Protein AF-A0A7S3T3C3-F1 (afdb_monomer)

Sequence (233 aa):
AKEMRDKENAEYLVAKKDDEDAAALVAEASRVLSTFYSENNLVLAQKANKGKGKQPFVSTAGEAPPPPPTTWEAPYGGRTSESTGIVAVLTMIHEDITKDISKATDEEEAALNLYTKTTGAMKTEMGELNSQITAANQTKGEKESDVVDTKGDKRTKKGELEVIMKKLEDASTGCEFFTTNYPLRLKNRQVEIDGLEKAKAILQGAAFAKPADPNREMKPGDALLQAPQRALR

InterPro domains:
  IPR059991 Trichocyst matrix protein T1-F, coiled-coil [PF27870] (86-209)

Solvent-accessible surface area (backbone atoms only — not comparable to full-atom values): 13473 Å² total; per-residue (Å²): 107,70,69,56,51,56,48,53,50,52,54,48,57,51,52,48,49,53,45,52,53,47,30,53,50,34,50,48,52,34,46,55,52,52,49,53,34,52,77,68,59,35,78,67,62,77,62,76,72,70,67,77,63,88,68,78,89,75,80,68,94,89,67,82,78,78,79,78,80,71,96,70,89,62,80,91,65,78,62,59,88,51,47,66,57,53,41,52,50,33,51,49,51,29,54,49,42,53,48,49,49,51,51,54,49,54,52,51,52,51,50,52,51,51,49,53,53,51,53,50,53,51,52,52,50,52,53,52,52,53,50,52,52,51,52,51,50,50,54,48,52,55,52,54,47,51,53,52,51,54,52,50,51,52,52,52,53,51,52,52,49,53,53,51,51,48,54,50,56,68,44,43,62,58,51,51,50,47,68,68,43,44,64,58,51,51,48,52,49,42,28,50,49,31,50,52,52,37,53,51,39,42,78,73,71,53,59,65,58,80,67,95,52,92,83,64,78,81,49,71,70,59,48,74,57,57,35,79,80,74,78,82,125

Structure (mmCIF, N/CA/C/O backbone):
data_AF-A0A7S3T3C3-F1
#
_entry.id   AF-A0A7S3T3C3-F1
#
loop_
_atom_site.group_PDB
_atom_site.id
_atom_site.type_symbol
_atom_site.label_atom_id
_atom_site.label_alt_id
_atom_site.label_comp_id
_atom_site.label_asym_id
_atom_site.label_entity_id
_atom_site.label_seq_id
_atom_site.pdbx_PDB_ins_code
_atom_site.Cartn_x
_atom_site.Cartn_y
_atom_site.Cartn_z
_atom_site.occupancy
_atom_site.B_iso_or_equiv
_atom_site.auth_seq_id
_atom_site.auth_comp_id
_atom_site.auth_asym_id
_atom_site.auth_atom_id
_atom_site.pdbx_PDB_model_num
ATOM 1 N N . ALA A 1 1 ? 9.035 -8.721 -17.667 1.00 82.00 1 ALA A N 1
ATOM 2 C CA . ALA A 1 1 ? 9.232 -7.292 -18.002 1.00 82.00 1 ALA A CA 1
ATOM 3 C C . ALA A 1 1 ? 10.716 -6.952 -18.091 1.00 82.00 1 ALA A C 1
ATOM 5 O O . ALA A 1 1 ? 11.178 -6.744 -19.199 1.00 82.00 1 ALA A O 1
ATOM 6 N N . LYS A 1 2 ? 11.476 -6.994 -16.983 1.00 89.25 2 LYS A N 1
ATOM 7 C CA . LYS A 1 2 ? 12.932 -6.757 -17.007 1.00 89.25 2 LYS A CA 1
ATOM 8 C C . LYS A 1 2 ? 13.677 -7.662 -17.995 1.00 89.25 2 LYS A C 1
ATOM 10 O O . LYS A 1 2 ? 14.370 -7.161 -18.856 1.00 89.25 2 LYS A O 1
ATOM 15 N N . GLU A 1 3 ? 13.445 -8.969 -17.919 1.00 91.88 3 GLU A N 1
ATOM 16 C CA . GLU A 1 3 ? 14.074 -9.947 -18.819 1.00 91.88 3 GLU A CA 1
ATOM 17 C C . GLU A 1 3 ? 13.776 -9.683 -20.305 1.00 91.88 3 GLU A C 1
ATOM 19 O O . GLU A 1 3 ? 14.662 -9.808 -21.141 1.00 91.88 3 GLU A O 1
ATOM 24 N N . MET A 1 4 ? 12.552 -9.249 -20.632 1.00 90.19 4 MET A N 1
ATOM 25 C CA . MET A 1 4 ? 12.198 -8.868 -22.005 1.00 90.19 4 MET A CA 1
ATOM 26 C C . MET A 1 4 ? 12.960 -7.614 -22.438 1.00 90.19 4 MET A C 1
ATOM 28 O O . MET A 1 4 ? 13.530 -7.612 -23.519 1.00 90.19 4 MET A O 1
ATOM 32 N N . ARG A 1 5 ? 13.061 -6.594 -21.571 1.00 93.06 5 ARG A N 1
ATOM 33 C CA . ARG A 1 5 ? 13.857 -5.394 -21.862 1.00 93.06 5 ARG A CA 1
ATOM 34 C C . ARG A 1 5 ? 15.343 -5.688 -22.020 1.00 93.06 5 ARG A C 1
ATOM 36 O O . ARG A 1 5 ? 15.976 -5.127 -22.903 1.00 93.06 5 ARG A O 1
ATOM 43 N N . ASP A 1 6 ? 15.896 -6.543 -21.167 1.00 93.62 6 ASP A N 1
ATOM 44 C CA . ASP A 1 6 ? 17.307 -6.922 -21.234 1.00 93.62 6 ASP A CA 1
ATOM 45 C C . ASP A 1 6 ? 17.599 -7.645 -22.562 1.00 93.62 6 ASP A C 1
ATOM 47 O O . ASP A 1 6 ? 18.628 -7.397 -23.189 1.00 93.62 6 ASP A O 1
ATOM 51 N N . LYS A 1 7 ? 16.661 -8.482 -23.027 1.00 95.62 7 LYS A N 1
ATOM 52 C CA . LYS A 1 7 ? 16.745 -9.164 -24.321 1.00 95.62 7 LYS A CA 1
ATOM 53 C C . LYS A 1 7 ? 16.618 -8.200 -25.505 1.00 95.62 7 LYS A C 1
ATOM 55 O O . LYS A 1 7 ? 17.464 -8.234 -26.389 1.00 95.62 7 LYS A O 1
ATOM 60 N N . GLU A 1 8 ? 15.609 -7.333 -25.504 1.00 93.62 8 GLU A N 1
ATOM 61 C CA . GLU A 1 8 ? 15.400 -6.332 -26.559 1.00 93.62 8 GLU A CA 1
ATOM 62 C C . GLU A 1 8 ? 16.597 -5.375 -26.679 1.00 93.62 8 GLU A C 1
ATOM 64 O O . GLU A 1 8 ? 17.042 -5.090 -27.785 1.00 93.62 8 GLU A O 1
ATOM 69 N N . ASN A 1 9 ? 17.173 -4.932 -25.553 1.00 96.00 9 ASN A N 1
ATOM 70 C CA . ASN A 1 9 ? 18.385 -4.109 -25.557 1.00 96.00 9 ASN A CA 1
ATOM 71 C C . ASN A 1 9 ? 19.566 -4.859 -26.182 1.00 96.00 9 ASN A C 1
ATOM 73 O O . ASN A 1 9 ? 20.300 -4.313 -26.998 1.00 96.00 9 ASN A O 1
ATOM 77 N N . ALA A 1 10 ? 19.756 -6.126 -25.804 1.00 97.25 10 ALA A N 1
ATOM 78 C CA . ALA A 1 10 ? 20.831 -6.942 -26.354 1.00 97.25 10 ALA A CA 1
ATOM 79 C C . ALA A 1 10 ? 20.682 -7.131 -27.873 1.00 97.25 10 ALA A C 1
ATOM 81 O O . ALA A 1 10 ? 21.671 -7.018 -28.593 1.00 97.25 10 ALA A O 1
ATOM 82 N N . GLU A 1 11 ? 19.461 -7.371 -28.359 1.00 96.25 11 GLU A N 1
ATOM 83 C CA . GLU A 1 11 ? 19.157 -7.461 -29.792 1.00 96.25 11 GLU A CA 1
ATOM 84 C C . GLU A 1 11 ? 19.429 -6.128 -30.510 1.00 96.25 11 GLU A C 1
ATOM 86 O O . GLU A 1 11 ? 20.100 -6.121 -31.541 1.00 96.25 11 GLU A O 1
ATOM 91 N N . TYR A 1 12 ? 19.005 -4.998 -29.932 1.00 97.19 12 TYR A N 1
ATOM 92 C CA . TYR A 1 12 ? 19.284 -3.660 -30.464 1.00 97.19 12 TYR A CA 1
ATOM 93 C C . TYR A 1 12 ? 20.786 -3.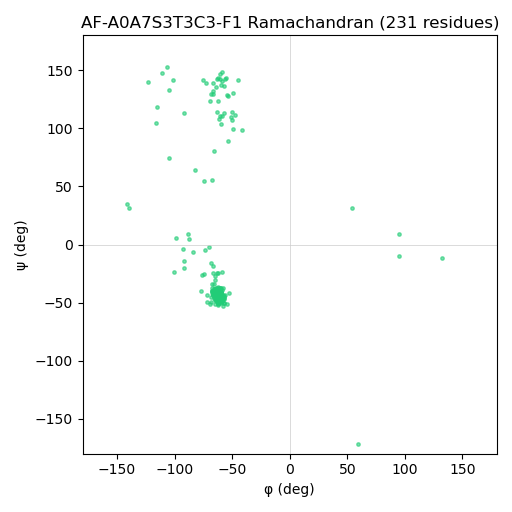358 -30.552 1.00 97.19 12 TYR A C 1
ATOM 95 O O . TYR A 1 12 ? 21.248 -2.854 -31.571 1.00 97.19 12 TYR A O 1
ATOM 103 N N . LEU A 1 13 ? 21.571 -3.686 -29.520 1.00 97.31 13 LEU A N 1
ATOM 104 C CA . LEU A 1 13 ? 23.017 -3.437 -29.511 1.00 97.31 13 LEU A CA 1
ATOM 105 C C . LEU A 1 13 ? 23.747 -4.213 -30.611 1.00 97.31 13 LEU A C 1
ATOM 107 O O . LEU A 1 13 ? 24.697 -3.694 -31.196 1.00 97.31 13 LEU A O 1
ATOM 111 N N . VAL A 1 14 ? 23.310 -5.445 -30.887 1.00 97.75 14 VAL A N 1
ATOM 112 C CA . VAL A 1 14 ? 23.851 -6.250 -31.989 1.00 97.75 14 VAL A CA 1
ATOM 113 C C . VAL A 1 14 ? 23.445 -5.648 -33.332 1.00 97.75 14 VAL A C 1
ATOM 115 O O . VAL A 1 14 ? 24.319 -5.371 -34.145 1.00 97.75 14 VAL A O 1
ATOM 118 N N . ALA A 1 15 ? 22.154 -5.367 -33.536 1.00 96.69 15 ALA A N 1
ATOM 119 C CA . ALA A 1 15 ? 21.653 -4.801 -34.790 1.00 96.69 15 ALA A CA 1
ATOM 120 C C . ALA A 1 15 ? 22.303 -3.448 -35.117 1.00 96.69 15 ALA A C 1
ATOM 122 O O . ALA A 1 15 ? 22.798 -3.245 -36.221 1.00 96.69 15 ALA A O 1
ATOM 123 N N . LYS A 1 16 ? 22.408 -2.557 -34.125 1.00 96.94 16 LYS A N 1
ATOM 124 C CA . LYS A 1 16 ? 23.084 -1.267 -34.271 1.00 96.94 16 LYS A CA 1
ATOM 125 C C . LYS A 1 16 ? 24.536 -1.430 -34.698 1.00 96.94 16 LYS A C 1
ATOM 127 O O . LYS A 1 16 ? 25.008 -0.686 -35.551 1.00 96.94 16 LYS A O 1
ATOM 132 N N . LYS A 1 17 ? 25.249 -2.386 -34.099 1.00 97.25 17 LYS A N 1
ATOM 133 C CA . LYS A 1 17 ? 26.637 -2.657 -34.463 1.00 97.25 17 LYS A CA 1
ATOM 134 C C . LYS A 1 17 ? 26.748 -3.153 -35.907 1.00 97.25 17 LYS A C 1
ATOM 136 O O . LYS A 1 17 ? 27.632 -2.694 -36.625 1.00 97.25 17 LYS A O 1
ATOM 141 N N . ASP A 1 18 ? 25.870 -4.061 -36.317 1.00 97.31 18 ASP A N 1
ATOM 142 C CA . ASP A 1 18 ? 25.851 -4.580 -37.685 1.00 97.31 18 ASP A CA 1
ATOM 143 C C . ASP A 1 18 ? 25.564 -3.456 -38.699 1.00 97.31 18 ASP A C 1
ATOM 145 O O . ASP A 1 18 ? 26.239 -3.373 -39.727 1.00 97.31 18 ASP A O 1
ATOM 149 N N . ASP A 1 19 ? 24.640 -2.544 -38.383 1.00 97.19 19 ASP A N 1
ATOM 150 C CA . ASP A 1 19 ? 24.332 -1.375 -39.213 1.00 97.19 19 ASP A CA 1
ATOM 151 C C . ASP A 1 19 ? 25.494 -0.366 -39.256 1.00 97.19 19 ASP A C 1
ATOM 153 O O . ASP A 1 19 ? 25.814 0.168 -40.319 1.00 97.19 19 ASP A O 1
ATOM 157 N N . GLU A 1 20 ? 26.175 -0.115 -38.132 1.00 97.19 20 GLU A N 1
ATOM 158 C CA . GLU A 1 20 ? 27.371 0.741 -38.079 1.00 97.19 20 GLU A CA 1
ATOM 159 C C . GLU A 1 20 ?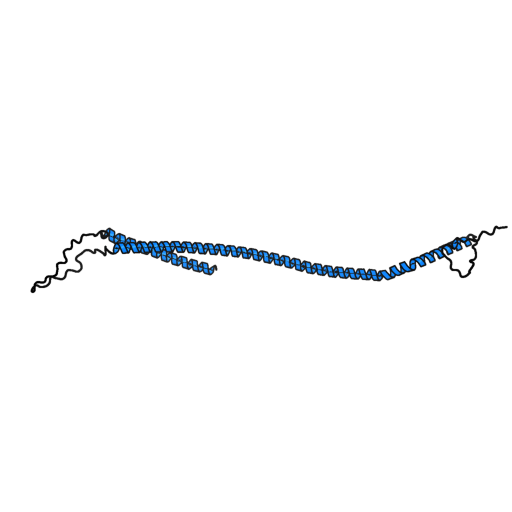 28.514 0.165 -38.933 1.00 97.19 20 GLU A C 1
ATOM 161 O O . GLU A 1 20 ? 29.142 0.890 -39.715 1.00 97.19 20 GLU A O 1
ATOM 166 N N . ASP A 1 21 ? 28.756 -1.145 -38.830 1.00 97.56 21 ASP A N 1
ATOM 167 C CA . ASP A 1 21 ? 29.761 -1.852 -39.624 1.00 97.56 21 ASP A CA 1
ATOM 168 C C . ASP A 1 21 ? 29.373 -1.849 -41.124 1.00 97.56 21 ASP A C 1
ATOM 170 O O . ASP A 1 21 ? 30.229 -1.638 -41.993 1.00 97.56 21 ASP A O 1
ATOM 174 N N . ALA A 1 22 ? 28.082 -2.000 -41.452 1.00 96.94 22 ALA A N 1
ATOM 175 C CA . ALA A 1 22 ? 27.566 -1.910 -42.819 1.00 96.94 22 ALA A CA 1
ATOM 176 C C . ALA A 1 22 ? 27.700 -0.494 -43.406 1.00 96.94 22 ALA A C 1
ATOM 178 O O . ALA A 1 22 ? 28.158 -0.343 -44.542 1.00 96.94 22 ALA A O 1
ATOM 179 N N . ALA A 1 23 ? 27.368 0.548 -42.638 1.00 96.94 23 ALA A N 1
ATOM 180 C CA . ALA A 1 23 ? 27.559 1.937 -43.044 1.00 96.94 23 ALA A CA 1
ATOM 181 C C . ALA A 1 23 ? 29.039 2.214 -43.345 1.00 96.94 23 ALA A C 1
ATOM 183 O O . ALA A 1 23 ? 29.372 2.715 -44.422 1.00 96.94 23 ALA A O 1
ATOM 184 N N . ALA A 1 24 ? 29.947 1.809 -42.451 1.00 96.25 24 ALA A N 1
ATOM 185 C CA . ALA A 1 24 ? 31.384 1.971 -42.659 1.00 96.25 24 ALA A CA 1
ATOM 186 C C . ALA A 1 24 ? 31.868 1.267 -43.940 1.00 96.25 24 ALA A C 1
ATOM 188 O O . ALA A 1 24 ? 32.624 1.850 -44.723 1.00 96.25 24 ALA A O 1
ATOM 189 N N . LEU A 1 25 ? 31.395 0.043 -44.197 1.00 96.75 25 LEU A N 1
ATOM 190 C CA . LEU A 1 25 ? 31.742 -0.716 -45.398 1.00 96.75 25 LEU A CA 1
ATOM 191 C C . LEU A 1 25 ? 31.239 -0.043 -46.685 1.00 96.75 25 LEU A C 1
ATOM 193 O O . LEU A 1 25 ? 31.983 0.049 -47.664 1.00 96.75 25 LEU A O 1
ATOM 197 N N . VAL A 1 26 ? 29.993 0.436 -46.701 1.00 95.19 26 VAL A N 1
ATOM 198 C CA . VAL A 1 26 ? 29.400 1.104 -47.871 1.00 95.19 26 VAL A CA 1
ATOM 199 C C . VAL A 1 26 ? 30.082 2.448 -48.140 1.00 95.19 26 VAL A C 1
ATOM 201 O O . VAL A 1 26 ? 30.374 2.768 -49.297 1.00 95.19 26 VAL A O 1
ATOM 204 N N . ALA A 1 27 ? 30.404 3.207 -47.088 1.00 94.62 27 ALA A N 1
ATOM 205 C CA . ALA A 1 27 ? 31.170 4.446 -47.196 1.00 94.62 27 ALA A CA 1
ATOM 206 C C . ALA A 1 27 ? 32.561 4.192 -47.792 1.00 94.62 27 ALA A C 1
ATOM 208 O O . ALA A 1 27 ? 32.986 4.894 -48.714 1.00 94.62 27 ALA A O 1
ATOM 209 N N . GLU A 1 28 ? 33.248 3.151 -47.320 1.00 94.88 28 GLU A N 1
ATOM 210 C CA . GLU A 1 28 ? 34.555 2.758 -47.836 1.00 94.88 28 GLU A CA 1
ATOM 211 C C . GLU A 1 28 ? 34.480 2.314 -49.301 1.00 94.88 28 GLU A C 1
ATOM 213 O O . GLU A 1 28 ? 35.281 2.761 -50.121 1.00 94.88 28 GLU A O 1
ATOM 218 N N . ALA A 1 29 ? 33.484 1.505 -49.672 1.00 93.12 29 ALA A N 1
ATOM 219 C CA . ALA A 1 29 ? 33.275 1.084 -51.055 1.00 93.12 29 ALA A CA 1
ATOM 220 C C . ALA A 1 29 ? 33.018 2.282 -51.987 1.00 93.12 29 ALA A C 1
ATOM 222 O O . ALA A 1 29 ? 33.617 2.376 -53.063 1.00 93.12 29 ALA A O 1
ATOM 223 N N . SER A 1 30 ? 32.173 3.227 -51.557 1.00 91.06 30 SER A N 1
ATOM 224 C CA . SER A 1 30 ? 31.905 4.472 -52.287 1.00 91.06 30 SER A CA 1
ATOM 225 C C . SER A 1 30 ? 33.180 5.306 -52.462 1.00 91.06 30 SER A C 1
ATOM 227 O O . SER A 1 30 ? 33.462 5.798 -53.561 1.00 91.06 30 SER A O 1
ATOM 229 N N . ARG A 1 31 ? 34.010 5.395 -51.414 1.00 90.81 31 ARG A N 1
ATOM 230 C CA . ARG A 1 31 ? 35.300 6.093 -51.436 1.00 90.81 31 ARG A CA 1
ATOM 231 C C . ARG A 1 31 ? 36.293 5.432 -52.386 1.00 90.81 31 ARG A C 1
ATOM 233 O O . ARG A 1 31 ? 36.823 6.119 -53.251 1.00 90.81 31 ARG A O 1
ATOM 240 N N . VAL A 1 32 ? 36.509 4.120 -52.282 1.00 92.50 32 VAL A N 1
ATOM 241 C CA . VAL A 1 32 ? 37.429 3.365 -53.152 1.00 92.50 32 VAL A CA 1
ATOM 242 C C . VAL A 1 32 ? 37.037 3.518 -54.620 1.00 92.50 32 VAL A C 1
ATOM 244 O O . VAL A 1 32 ? 37.899 3.787 -55.457 1.00 92.50 32 VAL A O 1
ATOM 247 N N . LEU A 1 33 ? 35.743 3.410 -54.943 1.00 87.81 33 LEU A N 1
ATOM 248 C CA . LEU A 1 33 ? 35.253 3.620 -56.307 1.00 87.81 33 LEU A CA 1
ATOM 249 C C . LEU A 1 33 ? 35.478 5.065 -56.766 1.00 87.81 33 LEU A C 1
ATOM 251 O O . LEU A 1 33 ? 36.016 5.287 -57.851 1.00 87.81 33 LEU A O 1
ATOM 255 N N . SER A 1 34 ? 35.130 6.050 -55.941 1.00 87.06 34 SER A N 1
ATOM 256 C CA . SER A 1 34 ? 35.318 7.468 -56.269 1.00 87.06 34 SER A CA 1
ATOM 257 C C . SER A 1 34 ? 36.793 7.821 -56.498 1.00 87.06 34 SER A C 1
ATOM 259 O O . SER A 1 34 ? 37.129 8.468 -57.494 1.00 87.06 34 SER A O 1
ATOM 261 N N . THR A 1 35 ? 37.688 7.347 -55.629 1.00 87.88 35 THR A N 1
ATOM 262 C CA . THR A 1 35 ? 39.144 7.491 -55.758 1.00 87.88 35 THR A CA 1
ATOM 263 C C . THR A 1 35 ? 39.653 6.813 -57.028 1.00 87.88 35 THR A C 1
ATOM 265 O O . THR A 1 35 ? 40.338 7.450 -57.821 1.00 87.88 35 THR A O 1
ATOM 268 N N . PHE A 1 36 ? 39.250 5.567 -57.299 1.00 87.25 36 PHE A N 1
ATOM 269 C CA . PHE A 1 36 ? 39.673 4.846 -58.500 1.00 87.25 36 PHE A CA 1
ATOM 270 C C . PHE A 1 36 ? 39.324 5.608 -59.783 1.00 87.25 36 PHE A C 1
ATOM 272 O O . PHE A 1 36 ? 40.186 5.808 -60.640 1.00 87.25 36 PHE A O 1
ATOM 279 N N . TYR A 1 37 ? 38.075 6.059 -59.928 1.00 84.62 37 TYR A N 1
ATOM 280 C CA . TYR A 1 37 ? 37.669 6.768 -61.140 1.00 84.62 37 TYR A CA 1
ATOM 281 C C . TYR A 1 37 ? 38.358 8.138 -61.254 1.00 84.62 37 TYR A C 1
ATOM 283 O O . TYR A 1 37 ? 38.722 8.533 -62.367 1.00 84.62 37 TYR A O 1
ATOM 291 N N . SER A 1 38 ? 38.553 8.861 -60.144 1.00 83.94 38 SER A N 1
ATOM 292 C CA . SER A 1 38 ? 39.174 10.198 -60.143 1.00 83.94 38 SER A CA 1
ATOM 293 C C . SER A 1 38 ? 40.678 10.158 -60.414 1.00 83.94 38 SER A C 1
ATOM 295 O O . SER A 1 38 ? 41.139 10.841 -61.327 1.00 83.94 38 SER A O 1
ATOM 297 N N . GLU A 1 39 ? 41.432 9.312 -59.711 1.00 84.25 39 GLU A N 1
ATOM 298 C CA . GLU A 1 39 ? 42.888 9.183 -59.872 1.00 84.25 39 GLU A CA 1
ATOM 299 C C . GLU A 1 39 ? 43.284 8.653 -61.257 1.00 84.25 39 GLU A C 1
ATOM 301 O O . GLU A 1 39 ? 44.318 9.036 -61.803 1.00 84.25 39 GLU A O 1
ATOM 306 N N . ASN A 1 40 ? 42.433 7.828 -61.878 1.00 81.44 40 ASN A N 1
ATOM 307 C CA . ASN A 1 40 ? 42.663 7.305 -63.227 1.00 81.44 40 ASN A CA 1
ATOM 308 C C . ASN A 1 40 ? 42.120 8.220 -64.348 1.00 81.44 40 ASN A C 1
ATOM 310 O O . ASN A 1 40 ? 42.119 7.823 -65.513 1.00 81.44 40 ASN A O 1
ATOM 314 N N . ASN A 1 41 ? 41.666 9.446 -64.038 1.00 74.00 41 ASN A N 1
ATOM 315 C CA . ASN A 1 41 ? 41.065 10.391 -64.997 1.00 74.00 41 ASN A CA 1
ATOM 316 C C . ASN A 1 41 ? 39.876 9.806 -65.794 1.00 74.00 41 ASN A C 1
ATOM 318 O O . ASN A 1 41 ? 39.630 10.172 -66.947 1.00 74.00 41 ASN A O 1
ATOM 322 N N . LEU A 1 42 ? 39.118 8.896 -65.180 1.00 74.00 42 LEU A N 1
ATOM 323 C CA . LEU A 1 42 ? 37.979 8.212 -65.797 1.00 74.00 42 LEU A CA 1
ATOM 324 C C . LEU A 1 42 ? 36.645 8.940 -65.543 1.00 74.00 42 LEU A C 1
ATOM 326 O O . LEU A 1 42 ? 35.674 8.685 -66.251 1.00 74.00 42 LEU A O 1
ATOM 330 N N . VAL A 1 43 ? 36.602 9.888 -64.591 1.00 65.00 43 VAL A N 1
ATOM 331 C CA . VAL A 1 43 ? 35.399 10.676 -64.216 1.00 65.00 43 VAL A CA 1
ATOM 332 C C . VAL A 1 43 ? 34.924 11.617 -65.334 1.00 65.00 43 VAL A C 1
ATOM 334 O O . VAL A 1 43 ? 33.771 12.033 -65.343 1.00 65.00 43 VAL A O 1
ATOM 337 N N . LEU A 1 44 ? 35.775 11.930 -66.315 1.00 52.16 44 LEU A N 1
ATOM 338 C CA . LEU A 1 44 ? 35.446 12.848 -67.412 1.00 52.16 44 LEU A CA 1
ATOM 339 C C . LEU A 1 44 ? 36.018 12.410 -68.764 1.00 52.16 44 LEU A C 1
ATOM 341 O O . LEU A 1 44 ? 36.328 13.232 -69.626 1.00 52.16 44 LEU A O 1
ATOM 345 N N . ALA A 1 45 ? 36.087 11.104 -69.015 1.00 51.94 45 ALA A N 1
ATOM 346 C CA . ALA A 1 45 ? 36.338 10.610 -70.362 1.00 51.94 45 ALA A CA 1
ATOM 347 C C . ALA A 1 45 ? 35.085 10.747 -71.257 1.00 51.94 45 ALA A C 1
ATOM 349 O O . ALA A 1 45 ? 34.718 9.816 -71.967 1.00 51.94 45 ALA A O 1
ATOM 350 N N . GLN A 1 46 ? 34.524 11.959 -71.370 1.00 46.09 46 GLN A N 1
ATOM 351 C CA . GLN A 1 46 ? 34.099 12.464 -72.677 1.00 46.09 46 GLN A CA 1
ATOM 352 C C . GLN A 1 46 ? 35.360 12.713 -73.523 1.00 46.09 46 GLN A C 1
ATOM 354 O O . GLN A 1 46 ? 35.581 13.788 -74.078 1.00 46.09 46 GLN A O 1
ATOM 359 N N . LYS A 1 47 ? 36.204 11.685 -73.698 1.00 44.22 47 LYS A N 1
ATOM 360 C CA . LYS A 1 47 ? 36.883 11.584 -74.976 1.00 44.22 47 LYS A CA 1
ATOM 361 C C . LYS A 1 47 ? 35.728 11.425 -75.935 1.00 44.22 47 LYS A C 1
ATOM 363 O O . LYS A 1 47 ? 35.062 10.393 -75.934 1.00 44.22 47 LYS A O 1
ATOM 368 N N . ALA A 1 48 ? 35.469 12.484 -76.697 1.00 38.72 48 ALA A N 1
ATOM 369 C CA . ALA A 1 48 ? 34.865 12.354 -77.995 1.00 38.72 48 ALA A CA 1
ATOM 370 C C . ALA A 1 48 ? 35.557 11.154 -78.633 1.00 38.72 48 ALA A C 1
ATOM 372 O O . ALA A 1 48 ? 36.678 11.248 -79.139 1.00 38.72 48 ALA A O 1
ATOM 373 N N . ASN A 1 49 ? 34.897 10.004 -78.566 1.00 41.47 49 ASN A N 1
ATOM 374 C CA . ASN A 1 49 ? 35.107 8.954 -79.515 1.00 41.47 49 ASN A CA 1
ATOM 375 C C . ASN A 1 49 ? 34.578 9.612 -80.789 1.00 41.47 49 ASN A C 1
ATOM 377 O O . ASN A 1 49 ? 33.413 9.465 -81.150 1.00 41.47 49 ASN A O 1
ATOM 381 N N . LYS A 1 50 ? 35.412 10.466 -81.412 1.00 36.28 50 LYS A N 1
ATOM 382 C CA . LYS A 1 50 ? 35.360 10.708 -82.843 1.00 36.28 50 LYS A CA 1
ATOM 383 C C . LYS A 1 50 ? 35.343 9.297 -83.364 1.00 36.28 50 LYS A C 1
ATOM 385 O O . LYS A 1 50 ? 36.371 8.624 -83.299 1.00 36.28 50 LYS A O 1
ATOM 390 N N . GLY A 1 51 ? 34.148 8.829 -83.710 1.00 36.91 51 GLY A N 1
ATOM 391 C CA . GLY A 1 51 ? 33.965 7.508 -84.246 1.00 36.91 51 GLY A CA 1
ATOM 392 C C . GLY A 1 51 ? 34.978 7.391 -85.364 1.00 36.91 51 GLY A C 1
ATOM 393 O O . GLY A 1 51 ? 34.827 8.017 -86.411 1.00 36.91 51 GLY A O 1
ATOM 394 N N . LYS A 1 52 ? 36.040 6.614 -85.137 1.00 35.59 52 LYS A N 1
ATOM 395 C CA . LYS A 1 52 ? 36.614 5.876 -86.243 1.00 35.59 52 LYS A CA 1
ATOM 396 C C . LYS A 1 52 ? 35.445 5.022 -86.680 1.00 35.59 52 LYS A C 1
ATOM 398 O O . LYS A 1 52 ? 34.981 4.182 -85.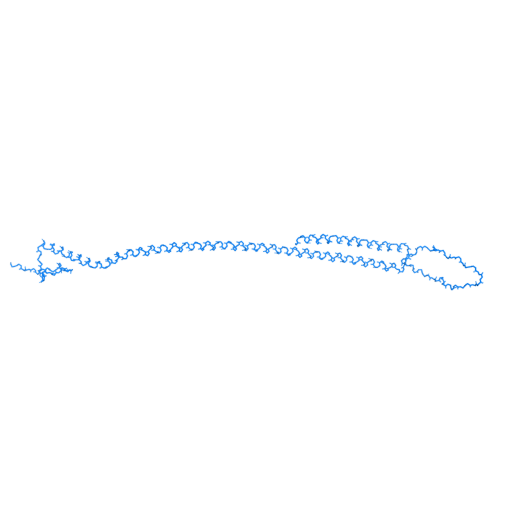910 1.00 35.59 52 LYS A O 1
ATOM 403 N N . GLY A 1 53 ? 34.845 5.448 -87.790 1.00 36.44 53 GLY A N 1
ATOM 404 C CA . GLY A 1 53 ? 33.557 4.966 -88.237 1.00 36.44 53 GLY A CA 1
ATOM 405 C C . GLY A 1 53 ? 33.502 3.455 -88.114 1.00 36.44 53 GLY A C 1
ATOM 406 O O . GLY A 1 53 ? 34.481 2.766 -88.406 1.00 36.44 53 GLY A O 1
ATOM 407 N N . LYS A 1 54 ? 32.341 2.948 -87.703 1.00 42.84 54 LYS A N 1
ATOM 408 C CA . LYS A 1 54 ? 31.896 1.636 -88.161 1.00 42.84 54 LYS A CA 1
ATOM 409 C C . LYS A 1 54 ? 31.950 1.695 -89.688 1.00 42.84 54 LYS A C 1
ATOM 411 O O . LYS A 1 54 ? 31.013 2.164 -90.322 1.00 42.84 54 LYS A O 1
ATOM 416 N N . GLN A 1 55 ? 33.100 1.352 -90.258 1.00 41.09 55 GLN A N 1
ATOM 417 C CA . GLN A 1 55 ? 33.225 1.100 -91.680 1.00 41.09 55 GLN A CA 1
ATOM 418 C C . GLN A 1 55 ? 32.307 -0.095 -91.940 1.00 41.09 55 GLN A C 1
ATOM 420 O O . GLN A 1 55 ? 32.447 -1.111 -91.248 1.00 41.09 55 GLN A O 1
ATOM 425 N N . PRO A 1 56 ? 31.327 0.011 -92.850 1.00 42.69 56 PRO A N 1
ATOM 426 C CA . PRO A 1 56 ? 30.612 -1.162 -93.315 1.00 42.69 56 PRO A CA 1
ATOM 427 C C . PRO A 1 56 ? 31.649 -2.161 -93.824 1.00 42.69 56 PRO A C 1
ATOM 429 O O . PRO A 1 56 ? 32.532 -1.802 -94.600 1.00 42.69 56 PRO A O 1
ATOM 432 N N . PHE A 1 57 ? 31.572 -3.398 -93.345 1.00 49.34 57 PHE A N 1
ATOM 433 C CA . PHE A 1 57 ? 32.370 -4.495 -93.869 1.00 49.34 57 PHE A CA 1
ATOM 434 C C . PHE A 1 57 ? 32.051 -4.647 -95.362 1.00 49.34 57 PHE A C 1
ATOM 436 O O . PHE A 1 57 ? 30.939 -5.030 -95.722 1.00 49.34 57 PHE A O 1
ATOM 443 N N . VAL A 1 58 ? 33.009 -4.313 -96.227 1.00 50.09 58 VAL A N 1
ATOM 444 C CA . VAL A 1 58 ? 32.960 -4.644 -97.652 1.00 50.09 58 VAL A CA 1
ATOM 445 C C . VAL A 1 58 ? 34.123 -5.588 -97.914 1.00 50.09 58 VAL A C 1
ATOM 447 O O . VAL A 1 58 ? 35.273 -5.163 -97.934 1.00 50.09 58 VAL A O 1
ATOM 450 N N . SER A 1 59 ? 33.838 -6.879 -98.070 1.00 48.94 59 SER A N 1
ATOM 451 C CA . SER A 1 59 ? 34.816 -7.841 -98.578 1.00 48.94 59 SER A CA 1
ATOM 452 C C . SER A 1 59 ? 34.676 -7.942 -100.094 1.00 48.94 59 SER A C 1
ATOM 454 O O . SER A 1 59 ? 33.661 -8.432 -100.595 1.00 48.94 59 SER A O 1
ATOM 456 N N . THR A 1 60 ? 35.690 -7.499 -100.830 1.00 53.28 60 THR A N 1
ATOM 457 C CA . THR A 1 60 ? 35.904 -7.879 -102.230 1.00 53.28 60 THR A CA 1
ATOM 458 C C . THR A 1 60 ? 36.241 -9.369 -102.291 1.00 53.28 60 THR A C 1
ATOM 460 O O . THR A 1 60 ? 37.083 -9.859 -101.540 1.00 53.28 60 THR A O 1
ATOM 463 N N . ALA A 1 61 ? 35.548 -10.121 -103.150 1.00 47.66 61 ALA A N 1
ATOM 464 C CA . ALA A 1 61 ? 35.740 -11.564 -103.270 1.00 47.66 61 ALA A CA 1
ATOM 465 C C . ALA A 1 61 ? 37.171 -11.883 -103.746 1.00 47.66 61 ALA A C 1
ATOM 467 O O . ALA A 1 61 ? 37.527 -11.551 -104.874 1.00 47.66 61 ALA A O 1
ATOM 468 N N . GLY A 1 62 ? 37.974 -12.525 -102.888 1.00 57.81 62 GLY A N 1
ATOM 469 C CA . GLY A 1 62 ? 39.311 -13.029 -103.229 1.00 57.81 62 GLY A CA 1
ATOM 470 C C . GLY A 1 62 ? 40.441 -12.688 -102.250 1.00 57.81 62 GLY A C 1
ATOM 471 O O . GLY A 1 62 ? 41.502 -13.295 -102.355 1.00 57.81 62 GLY A O 1
ATOM 472 N N . GLU A 1 63 ? 40.242 -11.786 -101.284 1.00 56.16 63 GLU A N 1
ATOM 473 C CA . GLU A 1 63 ? 41.262 -11.461 -100.270 1.00 56.16 63 GLU A CA 1
ATOM 474 C C . GLU A 1 63 ? 40.991 -12.139 -98.921 1.00 56.16 63 GLU A C 1
ATOM 476 O O . GLU A 1 63 ? 39.847 -12.269 -98.480 1.00 56.16 63 GLU A O 1
ATOM 481 N N . ALA A 1 64 ? 42.066 -12.584 -98.260 1.00 53.94 64 ALA A N 1
ATOM 482 C CA . ALA A 1 64 ? 41.998 -13.159 -96.922 1.00 53.94 64 ALA A CA 1
ATOM 483 C C . ALA A 1 64 ? 41.513 -12.098 -95.909 1.00 53.94 64 ALA A C 1
ATOM 485 O O . ALA A 1 64 ? 41.995 -10.963 -95.949 1.00 53.94 64 ALA A O 1
ATOM 486 N N . PRO A 1 65 ? 40.580 -12.437 -94.998 1.00 56.00 65 PRO A 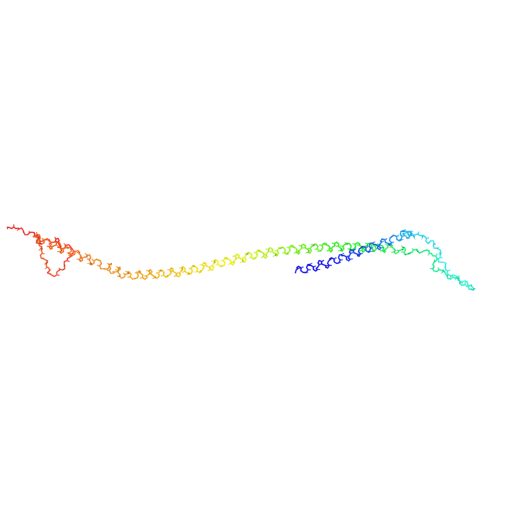N 1
ATOM 487 C CA . PRO A 1 65 ? 40.064 -11.488 -94.018 1.00 56.00 65 PRO A CA 1
ATOM 488 C C . PRO A 1 65 ? 41.195 -10.958 -93.117 1.00 56.00 65 PRO A C 1
ATOM 490 O O . PRO A 1 65 ? 42.100 -11.723 -92.768 1.00 56.00 65 PRO A O 1
ATOM 493 N N . PRO A 1 66 ? 41.166 -9.665 -92.732 1.00 63.66 66 PRO A N 1
ATOM 494 C CA . PRO A 1 66 ? 42.192 -9.083 -91.875 1.00 63.66 66 PRO A CA 1
ATOM 495 C C . PRO A 1 66 ? 42.267 -9.828 -90.531 1.00 63.66 66 PRO A C 1
ATOM 497 O O . PRO A 1 66 ? 41.243 -10.335 -90.059 1.00 63.66 66 PRO A O 1
ATOM 500 N N . PRO A 1 67 ? 43.463 -9.910 -89.912 1.00 64.88 67 PRO A N 1
ATOM 501 C CA . PRO A 1 67 ? 43.641 -10.610 -88.647 1.00 64.88 67 PRO A CA 1
ATOM 502 C C . PRO A 1 67 ? 42.680 -10.054 -87.584 1.00 64.88 67 PRO A C 1
ATOM 504 O O . PRO A 1 67 ? 42.408 -8.848 -87.579 1.00 64.88 67 PRO A O 1
ATOM 507 N N . PRO A 1 68 ? 42.145 -10.917 -86.699 1.00 54.47 68 PRO A N 1
ATOM 508 C CA . PRO A 1 68 ? 41.206 -10.490 -85.673 1.00 54.47 68 PRO A CA 1
ATOM 509 C C . PRO A 1 68 ? 41.845 -9.392 -84.808 1.00 54.47 68 PRO A C 1
ATOM 511 O O . PRO A 1 68 ? 43.020 -9.515 -84.450 1.00 54.47 68 PRO A O 1
ATOM 514 N N . PRO A 1 69 ? 41.101 -8.321 -84.476 1.00 56.47 69 PRO A N 1
ATOM 515 C CA . PRO A 1 69 ? 41.617 -7.257 -83.621 1.00 56.47 69 PRO A CA 1
ATOM 516 C C . PRO A 1 69 ? 42.033 -7.844 -82.270 1.00 56.47 69 PRO A C 1
ATOM 518 O O . PRO A 1 69 ? 41.361 -8.740 -81.746 1.00 56.47 69 PRO A O 1
ATOM 521 N N . THR A 1 70 ? 43.144 -7.373 -81.703 1.00 59.72 70 THR A N 1
ATOM 522 C CA . THR A 1 70 ? 43.634 -7.946 -80.448 1.00 59.72 70 THR A CA 1
ATOM 523 C C . THR A 1 70 ? 42.736 -7.505 -79.286 1.00 59.72 70 THR A C 1
ATOM 525 O O . THR A 1 70 ? 42.248 -6.377 -79.227 1.00 59.72 70 THR A O 1
ATOM 528 N N . THR A 1 71 ? 42.442 -8.417 -78.358 1.00 57.78 71 THR A N 1
ATOM 529 C CA . THR A 1 71 ? 41.411 -8.237 -77.316 1.00 57.78 71 THR A CA 1
ATOM 530 C C . THR A 1 71 ? 41.750 -7.201 -76.232 1.00 57.78 71 THR A C 1
ATOM 532 O O . THR A 1 71 ? 40.915 -6.956 -75.367 1.00 57.78 71 THR A O 1
ATOM 535 N N . TRP A 1 72 ? 42.936 -6.578 -76.259 1.00 61.12 72 TRP A N 1
ATOM 536 C CA . TRP A 1 72 ? 43.460 -5.751 -75.157 1.00 61.12 72 TRP A CA 1
ATOM 537 C C . TRP A 1 72 ? 44.187 -4.462 -75.606 1.00 61.12 72 TRP A C 1
ATOM 539 O O . TRP A 1 72 ? 45.104 -4.004 -74.935 1.00 61.12 72 TRP A O 1
ATOM 549 N N . GLU A 1 73 ? 43.798 -3.846 -76.728 1.00 57.03 73 GLU A N 1
ATOM 550 C CA . GLU A 1 73 ? 44.524 -2.690 -77.315 1.00 57.03 73 GLU A CA 1
ATOM 551 C C . GLU A 1 73 ? 44.376 -1.350 -76.573 1.00 57.03 73 GLU A C 1
ATOM 553 O O . GLU A 1 73 ? 45.017 -0.368 -76.948 1.00 57.03 73 GLU A O 1
ATOM 558 N N . ALA A 1 74 ? 43.555 -1.273 -75.523 1.00 62.59 74 ALA A N 1
ATOM 559 C CA . ALA A 1 74 ? 43.335 -0.042 -74.768 1.00 62.59 74 ALA A CA 1
ATOM 560 C C . ALA A 1 74 ? 43.657 -0.227 -73.275 1.00 62.59 74 ALA A C 1
ATOM 562 O O . ALA A 1 74 ? 43.289 -1.257 -72.704 1.00 62.59 74 ALA A O 1
ATOM 563 N N . PRO A 1 75 ? 44.291 0.767 -72.613 1.00 66.81 75 PRO A N 1
ATOM 564 C CA . PRO A 1 75 ? 44.399 0.768 -71.157 1.00 66.81 75 PRO A CA 1
ATOM 565 C C . PRO A 1 75 ? 42.998 0.689 -70.535 1.00 66.81 75 PRO A C 1
ATOM 567 O O . PRO A 1 75 ? 42.048 1.261 -71.075 1.00 66.81 75 PRO A O 1
ATOM 570 N N . TYR A 1 76 ? 42.870 -0.043 -69.424 1.00 70.88 76 TYR A N 1
ATOM 571 C CA . TYR A 1 76 ? 41.597 -0.284 -68.740 1.00 70.88 76 TYR A CA 1
ATOM 572 C C . TYR A 1 76 ? 40.847 1.033 -68.489 1.00 70.88 76 TYR A C 1
ATOM 574 O O . TYR A 1 76 ? 41.263 1.856 -67.679 1.00 70.88 76 TYR A O 1
ATOM 582 N N . GLY A 1 77 ? 39.744 1.235 -69.214 1.00 68.38 77 GLY A N 1
ATOM 583 C CA . GLY A 1 77 ? 38.945 2.463 -69.157 1.00 68.38 77 GLY A CA 1
ATOM 584 C C . GLY A 1 77 ? 37.795 2.417 -68.152 1.00 68.38 77 GLY A C 1
ATOM 585 O O . GLY A 1 77 ? 37.100 3.416 -67.991 1.00 68.38 77 GLY A O 1
ATOM 586 N N . GLY A 1 78 ? 37.568 1.272 -67.497 1.00 74.69 78 GLY A N 1
ATOM 587 C CA . GLY A 1 78 ? 36.412 1.058 -66.622 1.00 74.69 78 GLY A CA 1
ATOM 588 C C . GLY A 1 78 ? 35.058 1.232 -67.330 1.00 74.69 78 GLY A C 1
ATOM 589 O O . GLY A 1 78 ? 34.977 1.378 -68.551 1.00 74.69 78 GLY A O 1
ATOM 590 N N . ARG A 1 79 ? 33.968 1.214 -66.551 1.00 77.50 79 ARG A N 1
ATOM 591 C CA . ARG A 1 79 ? 32.602 1.488 -67.035 1.00 77.50 79 ARG A CA 1
ATOM 592 C C . ARG A 1 79 ? 32.145 2.880 -66.606 1.00 77.50 79 ARG A C 1
ATOM 594 O O . ARG A 1 79 ? 31.323 3.041 -65.709 1.00 77.50 79 ARG A O 1
ATOM 601 N N . THR A 1 80 ? 32.692 3.893 -67.269 1.00 76.19 80 THR A N 1
ATOM 602 C CA . THR A 1 80 ? 32.505 5.315 -66.930 1.00 76.19 80 THR A CA 1
ATOM 603 C C . THR A 1 80 ? 31.062 5.816 -67.027 1.00 76.19 80 THR A C 1
ATOM 605 O O . THR A 1 80 ? 30.711 6.780 -66.356 1.00 76.19 80 THR A O 1
ATOM 608 N N . SER A 1 81 ? 30.201 5.176 -67.828 1.00 75.25 81 SER A N 1
ATOM 609 C CA . SER A 1 81 ? 28.780 5.543 -67.926 1.00 75.25 81 SER A CA 1
ATOM 610 C C . SER A 1 81 ? 27.940 5.071 -66.737 1.00 75.25 81 SER A C 1
ATOM 612 O O . SER A 1 81 ? 26.904 5.659 -66.451 1.00 75.25 81 SER A O 1
ATOM 614 N N . GLU A 1 82 ? 28.359 3.994 -66.066 1.00 79.25 82 GLU A N 1
ATOM 615 C CA . GLU A 1 82 ? 27.616 3.353 -64.971 1.00 79.25 82 GLU A CA 1
ATOM 616 C C . GLU A 1 82 ? 28.174 3.761 -63.594 1.00 79.25 82 GLU A C 1
ATOM 618 O O . GLU A 1 82 ? 27.449 3.755 -62.601 1.00 79.25 82 GLU A O 1
ATOM 623 N N . SER A 1 83 ? 29.445 4.176 -63.526 1.00 79.31 83 SER A N 1
ATOM 624 C CA . SER A 1 83 ? 30.165 4.471 -62.280 1.00 79.31 83 SER A CA 1
ATOM 625 C C . SER A 1 83 ? 29.530 5.568 -61.428 1.00 79.31 83 SER A C 1
ATOM 627 O O . SER A 1 83 ? 29.437 5.416 -60.214 1.00 79.31 83 SER A O 1
ATOM 629 N N . THR A 1 84 ? 29.049 6.651 -62.045 1.00 81.19 84 THR A N 1
ATOM 630 C CA . THR A 1 84 ? 28.375 7.745 -61.325 1.00 81.19 84 THR A CA 1
ATOM 631 C C . THR A 1 84 ? 27.066 7.279 -60.688 1.00 81.19 84 THR A C 1
ATOM 633 O O . THR A 1 84 ? 26.765 7.665 -59.562 1.00 81.19 84 THR A O 1
ATOM 636 N N . GLY A 1 85 ? 26.311 6.415 -61.375 1.00 86.81 85 GLY A N 1
ATOM 637 C CA . GLY A 1 85 ? 25.078 5.837 -60.840 1.00 86.81 85 GLY A CA 1
ATOM 638 C C . GLY A 1 85 ? 25.345 4.886 -59.674 1.00 86.81 85 GLY A C 1
ATOM 639 O O . GLY A 1 85 ? 24.660 4.959 -58.662 1.00 86.81 85 GLY A O 1
ATOM 640 N N . ILE A 1 86 ? 26.380 4.046 -59.778 1.00 88.25 86 ILE A N 1
ATOM 641 C CA . ILE A 1 86 ? 26.757 3.101 -58.715 1.00 88.25 86 ILE A CA 1
ATOM 642 C C . ILE A 1 86 ? 27.209 3.843 -57.451 1.00 88.25 86 ILE A C 1
ATOM 644 O O . ILE A 1 86 ? 26.755 3.508 -56.361 1.00 88.25 86 ILE A O 1
ATOM 648 N N . VAL A 1 87 ? 28.053 4.874 -57.583 1.00 87.56 87 VAL A N 1
ATOM 649 C CA . VAL A 1 87 ? 28.482 5.697 -56.437 1.00 87.56 87 VAL A CA 1
ATOM 650 C C . VAL A 1 87 ? 27.286 6.405 -55.799 1.00 87.56 87 VAL A C 1
ATOM 652 O O . VAL A 1 87 ? 27.158 6.387 -54.580 1.00 87.56 87 VAL A O 1
ATOM 655 N N . ALA A 1 88 ? 26.366 6.957 -56.598 1.00 89.88 88 ALA A N 1
ATOM 656 C CA . ALA A 1 88 ? 25.149 7.577 -56.074 1.00 89.88 88 ALA A CA 1
ATOM 657 C C . ALA A 1 88 ? 24.262 6.580 -55.308 1.00 89.88 88 ALA A C 1
ATOM 659 O O . ALA A 1 88 ? 23.761 6.911 -54.238 1.00 89.88 88 ALA A O 1
ATOM 660 N N . VAL A 1 89 ? 24.102 5.351 -55.813 1.00 94.19 89 VAL A N 1
ATOM 661 C CA . VAL A 1 89 ? 23.354 4.289 -55.120 1.00 94.19 89 VAL A CA 1
ATOM 662 C C . VAL A 1 89 ? 24.027 3.899 -53.805 1.00 94.19 89 VAL A C 1
ATOM 664 O O . VAL A 1 89 ? 23.336 3.776 -52.801 1.00 94.19 89 VAL A O 1
ATOM 667 N N . LEU A 1 90 ? 25.356 3.760 -53.771 1.00 93.56 90 LEU A N 1
ATOM 668 C CA . LEU A 1 90 ? 26.081 3.471 -52.528 1.00 93.56 90 LEU A CA 1
ATOM 669 C C . LEU A 1 90 ? 25.944 4.606 -51.506 1.00 93.56 90 LEU A C 1
ATOM 671 O O . LEU A 1 90 ? 25.744 4.337 -50.327 1.00 93.56 90 LEU A O 1
ATOM 675 N N . THR A 1 91 ? 25.989 5.866 -51.945 1.00 92.88 91 THR A N 1
ATOM 676 C CA . THR A 1 91 ? 25.745 7.015 -51.062 1.00 92.88 91 THR A CA 1
ATOM 677 C C . THR A 1 91 ? 24.317 7.011 -50.512 1.00 92.88 91 THR A C 1
ATOM 679 O O . THR A 1 91 ? 24.148 7.195 -49.312 1.00 92.88 91 THR A O 1
ATOM 682 N N . MET A 1 92 ? 23.302 6.729 -51.340 1.00 95.69 92 MET A N 1
ATOM 683 C CA . MET A 1 92 ? 21.916 6.594 -50.866 1.00 95.69 92 MET A CA 1
ATOM 684 C C . MET A 1 92 ? 21.769 5.453 -49.851 1.00 95.69 92 MET A C 1
ATOM 686 O O . MET A 1 92 ? 21.167 5.654 -48.805 1.00 95.69 92 MET A O 1
ATOM 690 N N . ILE A 1 93 ? 22.369 4.284 -50.110 1.00 96.81 93 ILE A N 1
ATOM 691 C CA . ILE A 1 93 ? 22.348 3.150 -49.171 1.00 96.81 93 ILE A CA 1
ATOM 692 C C . ILE A 1 93 ? 23.001 3.536 -47.838 1.00 96.81 93 ILE A C 1
ATOM 694 O O . ILE A 1 93 ? 22.456 3.234 -46.784 1.00 96.81 93 ILE A O 1
ATOM 698 N N . HIS A 1 94 ? 24.142 4.228 -47.863 1.00 95.88 94 HIS A N 1
ATOM 699 C CA . HIS A 1 94 ? 24.784 4.721 -46.644 1.00 95.88 94 HIS A CA 1
ATOM 700 C C . HIS A 1 94 ? 23.882 5.700 -45.874 1.00 95.88 94 HIS A C 1
ATOM 702 O O . HIS A 1 94 ? 23.733 5.598 -44.657 1.00 95.88 94 HIS A O 1
ATOM 708 N N . GLU A 1 95 ? 23.263 6.653 -46.572 1.00 96.50 95 GLU A N 1
ATOM 709 C CA . GLU A 1 95 ? 22.314 7.589 -45.964 1.00 96.50 95 GLU A CA 1
ATOM 710 C C . GLU A 1 95 ? 21.103 6.876 -45.355 1.00 96.50 95 GLU A C 1
ATOM 712 O O . GLU A 1 95 ? 20.638 7.273 -44.291 1.00 96.50 95 GLU A O 1
ATOM 717 N N . ASP A 1 96 ? 20.603 5.819 -45.986 1.00 97.56 96 ASP A N 1
ATOM 718 C CA . ASP A 1 96 ? 19.474 5.057 -45.460 1.00 97.56 96 ASP A CA 1
ATOM 719 C C . ASP A 1 96 ? 19.870 4.229 -44.229 1.00 97.56 96 ASP A C 1
ATOM 721 O O . ASP A 1 96 ? 19.186 4.325 -43.213 1.00 97.56 96 ASP A O 1
ATOM 725 N N . ILE A 1 97 ? 21.030 3.558 -44.236 1.00 97.50 97 ILE A N 1
ATOM 726 C CA . ILE A 1 97 ? 21.550 2.851 -43.047 1.00 97.50 97 ILE A CA 1
ATOM 727 C C . ILE A 1 97 ? 21.741 3.829 -41.877 1.00 97.50 97 ILE A C 1
ATOM 729 O O . ILE A 1 97 ? 21.348 3.550 -40.748 1.00 97.50 97 ILE A O 1
ATOM 733 N N . THR A 1 98 ? 22.302 5.018 -42.124 1.00 97.06 98 THR A N 1
ATOM 734 C CA . THR A 1 98 ? 22.493 6.013 -41.049 1.00 97.06 98 THR A CA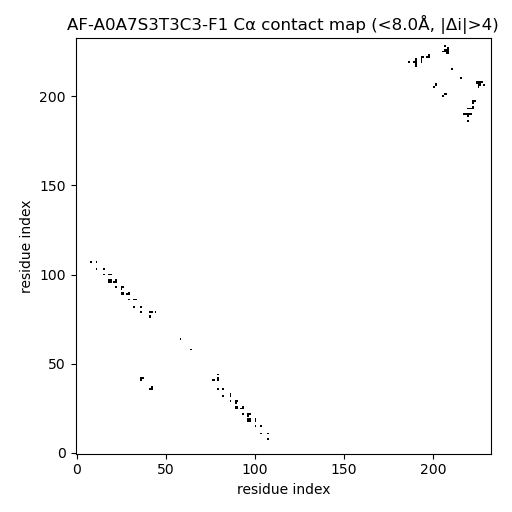 1
ATOM 735 C C . THR A 1 98 ? 21.173 6.551 -40.488 1.00 97.06 98 THR A C 1
ATOM 737 O O . THR A 1 98 ? 21.080 6.796 -39.282 1.00 97.06 98 THR A O 1
ATOM 740 N N . LYS A 1 99 ? 20.132 6.695 -41.320 1.00 97.62 99 LYS A N 1
ATOM 741 C CA . LYS A 1 99 ? 18.775 7.019 -40.849 1.00 97.62 99 LYS A CA 1
ATOM 742 C C . LYS A 1 99 ? 18.176 5.879 -40.031 1.00 97.62 99 LYS A C 1
ATOM 744 O O . LYS A 1 99 ? 17.564 6.163 -39.003 1.00 97.62 99 LYS A O 1
ATOM 749 N N . ASP A 1 100 ? 18.365 4.630 -40.447 1.00 96.62 100 ASP A N 1
ATOM 750 C CA . ASP A 1 100 ? 17.867 3.461 -39.720 1.00 96.62 100 ASP A CA 1
ATOM 751 C C . ASP A 1 100 ? 18.525 3.346 -38.337 1.00 96.62 100 ASP A C 1
ATOM 753 O O . ASP A 1 100 ? 17.813 3.193 -37.345 1.00 96.62 100 ASP A O 1
ATOM 757 N N . ILE A 1 101 ? 19.841 3.577 -38.227 1.00 97.00 101 ILE A N 1
ATOM 758 C CA . ILE A 1 101 ? 20.550 3.654 -36.933 1.00 97.00 101 ILE A CA 1
ATOM 759 C C . ILE A 1 101 ? 19.951 4.744 -36.034 1.00 97.00 101 ILE A C 1
ATOM 761 O O . ILE A 1 101 ? 19.727 4.515 -34.840 1.00 97.00 101 ILE A O 1
ATOM 765 N N . SER A 1 102 ? 19.704 5.940 -36.583 1.00 97.25 102 SER A N 1
ATOM 766 C CA . SER A 1 102 ? 19.107 7.050 -35.827 1.00 97.25 102 SER A CA 1
ATOM 767 C C . SER A 1 102 ? 17.717 6.677 -35.325 1.00 97.25 102 SER A C 1
ATOM 769 O O . SER A 1 102 ? 17.433 6.815 -34.140 1.00 97.25 102 SER A O 1
ATOM 771 N N . LYS A 1 103 ? 16.871 6.146 -36.211 1.00 97.25 103 LYS A N 1
ATOM 772 C CA . LYS A 1 103 ? 15.505 5.749 -35.881 1.00 97.25 103 LYS A CA 1
ATOM 773 C C . LYS A 1 103 ? 15.476 4.634 -34.834 1.00 97.25 103 LYS A C 1
ATOM 775 O O . LYS A 1 103 ? 14.723 4.737 -33.873 1.00 97.25 103 LYS A O 1
ATOM 780 N N . ALA A 1 104 ? 16.314 3.609 -34.982 1.00 97.06 104 ALA A N 1
ATOM 781 C CA . ALA A 1 104 ? 16.433 2.531 -34.005 1.00 9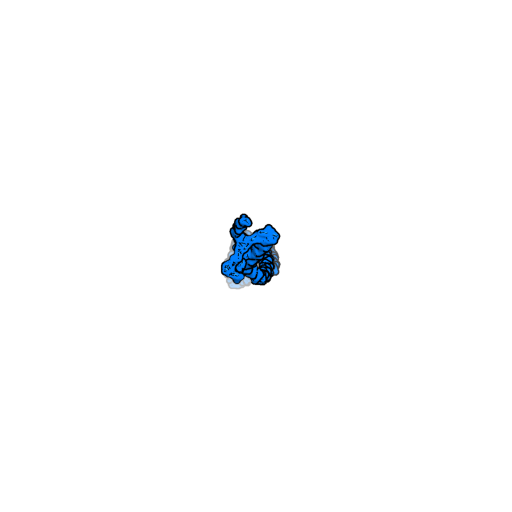7.06 104 ALA A CA 1
ATOM 782 C C . ALA A 1 104 ? 16.913 3.054 -32.640 1.00 97.06 104 ALA A C 1
ATOM 784 O O . ALA A 1 104 ? 16.435 2.602 -31.602 1.00 97.06 104 ALA A O 1
ATOM 785 N N . THR A 1 105 ? 17.824 4.037 -32.631 1.00 96.69 105 THR A N 1
ATOM 786 C CA . THR A 1 105 ? 18.288 4.686 -31.394 1.00 96.69 105 THR A CA 1
ATOM 787 C C . THR A 1 105 ? 17.159 5.454 -30.703 1.00 96.69 105 THR A C 1
ATOM 789 O O . THR A 1 105 ? 16.983 5.307 -29.493 1.00 96.69 105 THR A O 1
ATOM 792 N N . ASP A 1 106 ? 16.366 6.215 -31.459 1.00 97.69 106 ASP A N 1
ATOM 793 C CA . ASP A 1 106 ? 15.217 6.957 -30.927 1.00 97.69 106 ASP A CA 1
ATOM 794 C C . ASP A 1 106 ? 14.133 6.010 -30.378 1.00 97.69 106 ASP A C 1
ATOM 796 O O . ASP A 1 106 ? 13.557 6.251 -29.312 1.00 97.69 106 ASP A O 1
ATOM 800 N N . GLU A 1 107 ? 13.858 4.907 -31.083 1.00 96.50 107 GLU A N 1
ATOM 801 C CA . GLU A 1 107 ? 12.905 3.877 -30.656 1.00 96.50 107 GLU A CA 1
ATOM 802 C C . GLU A 1 107 ? 13.365 3.166 -29.373 1.00 96.50 107 GLU A C 1
ATOM 804 O O . GLU A 1 107 ? 12.561 2.973 -28.456 1.00 96.50 107 GLU A O 1
ATOM 809 N N . GLU A 1 108 ? 14.655 2.837 -29.261 1.00 97.06 108 GLU A N 1
ATOM 810 C CA . GLU A 1 108 ? 15.236 2.250 -28.051 1.00 97.06 108 GLU A CA 1
ATOM 811 C C . GLU A 1 108 ? 15.171 3.220 -26.860 1.00 97.06 108 GLU A C 1
ATOM 813 O O . GLU A 1 108 ? 14.768 2.827 -25.760 1.00 97.06 108 GLU A O 1
ATOM 818 N N . GLU A 1 109 ? 15.501 4.500 -27.057 1.00 96.62 109 GLU A N 1
ATOM 819 C CA . GLU A 1 109 ? 15.393 5.505 -25.997 1.00 96.62 109 GLU A CA 1
ATOM 820 C C . GLU A 1 109 ? 13.938 5.664 -25.528 1.00 96.62 109 GLU A C 1
ATOM 822 O O . GLU A 1 109 ? 13.656 5.694 -24.322 1.00 96.62 109 GLU A O 1
ATOM 827 N N . ALA A 1 110 ? 12.9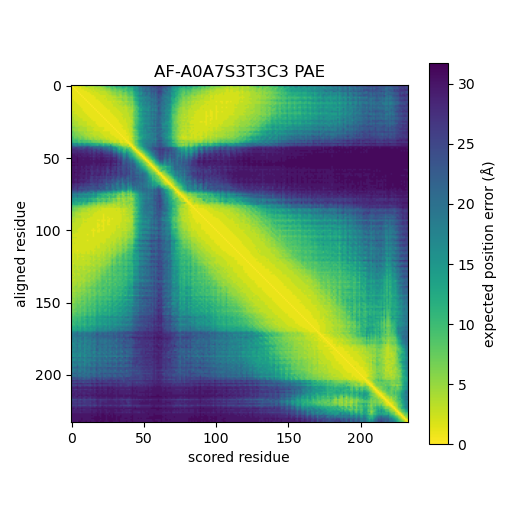87 5.712 -26.465 1.00 96.50 110 ALA A N 1
ATOM 828 C CA . ALA A 1 110 ? 11.566 5.766 -26.150 1.00 96.50 110 ALA A CA 1
ATOM 829 C C . ALA A 1 110 ? 11.106 4.524 -25.366 1.00 96.50 110 ALA A C 1
ATOM 831 O O . ALA A 1 110 ? 10.379 4.657 -24.372 1.00 96.50 110 ALA A O 1
ATOM 832 N N . ALA A 1 111 ? 11.558 3.329 -25.759 1.00 95.69 111 ALA A N 1
ATOM 833 C CA . ALA A 1 111 ? 11.252 2.078 -25.070 1.00 95.69 111 ALA A CA 1
ATOM 834 C C . ALA A 1 111 ? 11.817 2.059 -23.639 1.00 95.69 111 ALA A C 1
ATOM 836 O O . ALA A 1 111 ? 11.106 1.706 -22.689 1.00 95.69 111 ALA A O 1
ATOM 837 N N . LEU A 1 112 ? 13.063 2.503 -23.450 1.00 95.38 112 LEU A N 1
ATOM 838 C CA . LEU A 1 112 ? 13.702 2.601 -22.138 1.00 95.38 112 LEU A CA 1
ATOM 839 C C . LEU A 1 112 ? 12.988 3.613 -21.232 1.00 95.38 112 LEU A C 1
ATOM 841 O O . LEU A 1 112 ? 12.708 3.323 -20.063 1.00 95.38 112 LEU A O 1
ATOM 845 N N . ASN A 1 113 ? 12.626 4.779 -21.765 1.00 96.56 113 ASN A N 1
ATOM 846 C CA . ASN A 1 113 ? 11.873 5.798 -21.036 1.00 96.56 113 ASN A CA 1
ATOM 847 C C . ASN A 1 113 ? 10.479 5.299 -20.628 1.00 96.56 113 ASN A C 1
ATOM 849 O O . ASN A 1 113 ? 10.053 5.488 -19.484 1.00 96.56 113 ASN A O 1
ATOM 853 N N . LEU A 1 114 ? 9.771 4.602 -21.521 1.00 95.56 114 LEU A N 1
ATOM 854 C CA . LEU A 1 114 ? 8.472 4.011 -21.206 1.00 95.56 114 LEU A CA 1
ATOM 855 C C . LEU A 1 114 ? 8.590 2.939 -20.117 1.00 95.56 114 LEU A C 1
ATOM 857 O O . LEU A 1 114 ? 7.788 2.921 -19.177 1.00 95.56 114 LEU A O 1
ATOM 861 N N . TYR A 1 115 ? 9.598 2.071 -20.216 1.00 95.62 115 TYR A N 1
ATOM 862 C CA . TYR A 1 115 ? 9.841 1.012 -19.244 1.00 95.62 115 TYR A CA 1
ATOM 863 C C . TYR A 1 115 ? 10.172 1.573 -17.859 1.00 95.62 115 TYR A C 1
ATOM 865 O O . TYR A 1 115 ? 9.578 1.149 -16.863 1.00 95.62 115 TYR A O 1
ATOM 873 N N . THR A 1 116 ? 11.090 2.538 -17.779 1.00 95.75 116 THR A N 1
ATOM 874 C CA . THR A 1 116 ? 11.502 3.160 -16.511 1.00 95.75 116 THR A CA 1
ATOM 875 C C . THR A 1 116 ? 10.347 3.908 -15.857 1.00 95.75 116 THR A C 1
ATOM 877 O O . THR A 1 116 ? 10.087 3.699 -14.669 1.00 95.75 116 THR A O 1
ATOM 880 N N . LYS A 1 117 ? 9.589 4.697 -16.630 1.00 96.94 117 LYS A N 1
ATOM 881 C CA . LYS A 1 117 ? 8.409 5.422 -16.145 1.00 96.94 117 LYS A CA 1
ATOM 882 C C . LYS A 1 117 ? 7.327 4.475 -15.637 1.00 96.94 117 LYS A C 1
ATOM 884 O O . LYS A 1 117 ? 6.850 4.639 -14.517 1.00 96.94 117 LYS A O 1
ATOM 889 N N . THR A 1 118 ? 6.967 3.468 -16.432 1.00 95.50 118 THR A N 1
ATOM 890 C CA . THR A 1 118 ? 5.918 2.504 -16.066 1.00 95.50 118 THR A CA 1
ATOM 891 C C . THR A 1 118 ? 6.334 1.684 -14.850 1.00 95.50 118 THR A C 1
ATOM 893 O O . THR A 1 118 ? 5.569 1.553 -13.902 1.00 95.50 118 THR A O 1
ATOM 896 N N . THR A 1 119 ? 7.573 1.188 -14.818 1.00 96.25 119 THR A N 1
ATOM 897 C CA . THR A 1 119 ? 8.087 0.417 -13.676 1.00 96.25 119 THR A CA 1
ATOM 898 C C . THR A 1 119 ? 8.166 1.267 -12.409 1.00 96.25 119 THR A C 1
ATOM 900 O O . THR A 1 119 ? 7.866 0.774 -11.323 1.00 96.25 119 THR A O 1
ATOM 903 N N . GLY A 1 120 ? 8.564 2.537 -12.527 1.00 96.81 120 GLY A N 1
ATOM 904 C CA . GLY A 1 120 ? 8.577 3.485 -11.415 1.00 96.81 120 GLY A CA 1
ATOM 905 C C . GLY A 1 120 ? 7.177 3.724 -10.853 1.00 96.81 120 GLY A C 1
ATOM 906 O O . GLY A 1 120 ? 6.967 3.531 -9.659 1.00 96.81 120 GLY A O 1
ATOM 907 N N . ALA A 1 121 ? 6.215 4.052 -11.721 1.00 97.06 121 ALA A N 1
ATOM 908 C CA . ALA A 1 121 ? 4.821 4.262 -11.335 1.00 97.06 121 ALA A CA 1
ATOM 909 C C . ALA A 1 121 ? 4.227 3.028 -10.637 1.00 97.06 121 ALA A C 1
ATOM 911 O O . ALA A 1 121 ? 3.677 3.152 -9.547 1.00 97.06 121 ALA A O 1
ATOM 912 N N . MET A 1 122 ? 4.436 1.835 -11.203 1.00 96.44 122 MET A N 1
ATOM 913 C CA . MET A 1 122 ? 3.954 0.574 -10.627 1.00 96.44 122 MET A CA 1
ATOM 914 C C . MET A 1 122 ? 4.565 0.295 -9.250 1.00 96.44 122 MET A C 1
ATOM 916 O O . MET A 1 122 ? 3.871 -0.151 -8.343 1.00 96.44 122 MET A O 1
ATOM 920 N N . LYS A 1 123 ? 5.860 0.576 -9.050 1.00 96.94 123 LYS A N 1
ATOM 921 C CA . LYS A 1 123 ? 6.503 0.419 -7.734 1.00 96.94 123 LYS A CA 1
ATOM 922 C C . LYS A 1 123 ? 5.931 1.382 -6.697 1.00 96.94 123 LYS A C 1
ATOM 924 O O . LYS A 1 123 ? 5.724 0.974 -5.556 1.00 96.94 123 LYS A O 1
ATOM 929 N N . THR A 1 124 ? 5.683 2.632 -7.083 1.00 97.88 124 THR A N 1
ATOM 930 C CA . THR A 1 124 ? 5.041 3.619 -6.208 1.00 97.88 124 THR A CA 1
ATOM 931 C C . THR A 1 124 ? 3.631 3.176 -5.834 1.00 97.88 124 THR A C 1
ATOM 933 O O . THR A 1 124 ? 3.314 3.131 -4.648 1.00 97.88 124 THR A O 1
ATOM 936 N N . GLU A 1 125 ? 2.828 2.762 -6.815 1.00 97.81 125 GLU A N 1
ATOM 937 C CA . GLU A 1 125 ? 1.465 2.266 -6.601 1.00 97.81 125 GLU A CA 1
ATOM 938 C C . GLU A 1 125 ? 1.448 1.028 -5.694 1.00 97.81 125 GLU A C 1
ATOM 940 O O . GLU A 1 125 ? 0.685 0.970 -4.734 1.00 97.81 125 GLU A O 1
ATOM 945 N N . MET A 1 126 ? 2.349 0.064 -5.914 1.00 97.94 126 MET A N 1
ATOM 946 C CA . MET A 1 126 ? 2.501 -1.092 -5.024 1.00 97.94 126 MET A CA 1
ATOM 947 C C . MET A 1 126 ? 2.852 -0.684 -3.588 1.00 97.94 126 MET A C 1
ATOM 949 O O . MET A 1 126 ? 2.351 -1.285 -2.637 1.00 97.94 126 MET A O 1
ATOM 953 N N . GLY A 1 127 ? 3.728 0.308 -3.410 1.00 98.25 127 GLY A N 1
ATOM 954 C CA . GLY A 1 127 ? 4.083 0.828 -2.089 1.00 98.25 127 GLY A CA 1
ATOM 955 C C . GLY A 1 127 ? 2.886 1.457 -1.379 1.00 98.25 127 GLY A C 1
ATOM 956 O O . GLY A 1 127 ? 2.633 1.164 -0.209 1.00 98.25 127 GLY A O 1
ATOM 957 N N . GLU A 1 128 ? 2.117 2.266 -2.104 1.00 98.19 128 GLU A N 1
ATOM 958 C CA . GLU A 1 128 ? 0.912 2.912 -1.593 1.00 98.19 128 GLU A CA 1
ATOM 959 C C . GLU A 1 128 ? -0.173 1.889 -1.233 1.00 98.19 128 GLU A C 1
ATOM 961 O O . GLU A 1 128 ? -0.686 1.911 -0.114 1.00 98.19 128 GLU A O 1
ATOM 966 N N . LEU A 1 129 ? -0.453 0.927 -2.117 1.00 98.44 129 LEU A N 1
ATOM 967 C CA . LEU A 1 129 ? -1.415 -0.148 -1.859 1.00 98.44 129 LEU A CA 1
ATOM 968 C C . LEU A 1 129 ? -1.019 -0.989 -0.639 1.00 98.44 129 LEU A C 1
ATOM 970 O O . LEU A 1 129 ? -1.864 -1.279 0.206 1.00 98.44 129 LEU A O 1
ATOM 974 N N . ASN A 1 130 ? 0.261 -1.339 -0.483 1.00 98.38 130 ASN A N 1
ATOM 975 C CA . ASN A 1 130 ? 0.731 -2.067 0.701 1.00 98.38 130 ASN A CA 1
ATOM 976 C C . ASN A 1 130 ? 0.576 -1.251 1.994 1.00 98.38 130 ASN A C 1
ATOM 978 O O . ASN A 1 130 ? 0.223 -1.805 3.041 1.00 98.38 130 ASN A O 1
ATOM 982 N N . SER A 1 131 ? 0.806 0.064 1.933 1.00 98.19 131 SER A N 1
ATOM 983 C CA . SER A 1 131 ? 0.566 0.962 3.064 1.00 98.19 131 SER A CA 1
ATOM 984 C C . SER A 1 131 ? -0.921 1.007 3.430 1.00 98.19 131 SER A C 1
ATOM 986 O O . SER A 1 131 ? -1.268 0.817 4.597 1.00 98.19 131 SER A O 1
ATOM 988 N N . GLN A 1 132 ? -1.804 1.145 2.437 1.00 98.25 132 GLN A N 1
ATOM 989 C CA . GLN A 1 132 ? -3.255 1.128 2.635 1.00 98.25 132 GLN A CA 1
ATOM 990 C C . GLN A 1 132 ? -3.743 -0.208 3.213 1.00 98.25 132 GLN A C 1
ATOM 992 O O . GLN A 1 132 ? -4.543 -0.210 4.146 1.00 98.25 132 GLN A O 1
ATOM 997 N N . ILE A 1 133 ? -3.226 -1.343 2.728 1.00 98.56 133 ILE A N 1
ATOM 998 C CA . ILE A 1 133 ? -3.530 -2.677 3.273 1.00 98.56 133 ILE A CA 1
ATOM 999 C C . ILE A 1 133 ? -3.113 -2.770 4.744 1.00 98.56 133 ILE A C 1
ATOM 1001 O O . ILE A 1 133 ? -3.867 -3.278 5.574 1.00 98.56 133 ILE A O 1
ATOM 1005 N N . THR A 1 134 ? -1.923 -2.274 5.082 1.00 98.44 134 THR A N 1
ATOM 1006 C CA . THR A 1 134 ? -1.416 -2.294 6.461 1.00 98.44 134 THR A CA 1
ATOM 1007 C C . THR A 1 134 ? -2.296 -1.449 7.380 1.00 98.44 134 THR A C 1
ATOM 1009 O O . THR A 1 134 ? -2.730 -1.936 8.423 1.00 98.44 134 THR A O 1
ATOM 1012 N N . ALA A 1 135 ? -2.632 -0.225 6.963 1.00 98.44 135 ALA A N 1
ATOM 1013 C CA . ALA A 1 135 ? -3.524 0.661 7.706 1.00 98.44 135 ALA A CA 1
ATOM 1014 C C . ALA A 1 135 ? -4.921 0.042 7.887 1.00 98.44 135 ALA A C 1
ATOM 1016 O O . ALA A 1 135 ? -5.449 0.018 8.997 1.00 98.44 135 ALA A O 1
ATOM 1017 N N . ALA A 1 136 ? -5.493 -0.536 6.826 1.00 98.44 136 ALA A N 1
ATOM 1018 C CA . ALA A 1 136 ? -6.796 -1.192 6.882 1.00 98.44 136 ALA A CA 1
ATOM 1019 C C . ALA A 1 136 ? -6.803 -2.397 7.837 1.00 98.44 136 ALA A C 1
ATOM 1021 O O . ALA A 1 136 ? -7.749 -2.567 8.607 1.00 98.44 136 ALA A O 1
ATOM 1022 N N . ASN A 1 137 ? -5.747 -3.215 7.831 1.00 98.44 137 ASN A N 1
ATOM 1023 C CA . ASN A 1 137 ? -5.611 -4.340 8.758 1.00 98.44 137 ASN A CA 1
ATOM 1024 C C . ASN A 1 137 ? -5.459 -3.879 10.211 1.00 98.44 137 ASN A C 1
ATOM 1026 O O . ASN A 1 137 ? -6.044 -4.496 11.101 1.00 98.44 137 ASN A O 1
ATOM 1030 N N . GLN A 1 138 ? -4.731 -2.787 10.454 1.00 98.44 138 GLN A N 1
ATOM 1031 C CA . GLN A 1 138 ? -4.635 -2.195 11.786 1.00 98.44 138 GLN A CA 1
ATOM 1032 C C . GLN A 1 138 ? -6.009 -1.714 12.271 1.00 98.44 138 GLN A C 1
ATOM 1034 O O . GLN A 1 138 ? -6.458 -2.133 13.336 1.00 98.44 138 GLN A O 1
ATOM 1039 N N . THR A 1 139 ? -6.719 -0.915 11.467 1.00 98.38 139 THR A N 1
ATOM 1040 C CA . THR A 1 139 ? -8.070 -0.443 11.808 1.00 98.38 139 THR A CA 1
ATOM 1041 C C . THR A 1 139 ? -9.033 -1.607 12.031 1.00 98.38 139 THR A C 1
ATOM 1043 O O . THR A 1 139 ? -9.848 -1.568 12.951 1.00 98.38 139 THR A O 1
ATOM 1046 N N . LYS A 1 140 ? -8.942 -2.668 11.222 1.00 98.50 140 LYS A N 1
ATOM 1047 C CA . LYS A 1 140 ? -9.735 -3.882 11.423 1.00 98.50 140 LYS A CA 1
ATOM 1048 C C . LYS A 1 140 ? -9.456 -4.506 12.793 1.00 98.50 140 LYS A C 1
ATOM 1050 O O . LYS A 1 140 ? -10.409 -4.781 13.514 1.00 98.50 140 LYS A O 1
ATOM 1055 N N . GLY A 1 141 ? -8.187 -4.691 13.157 1.00 98.62 141 GLY A N 1
ATOM 1056 C CA . GLY A 1 141 ? -7.804 -5.255 14.454 1.00 98.62 141 GLY A CA 1
ATOM 1057 C C . GLY A 1 141 ? -8.285 -4.408 15.636 1.00 98.62 141 GLY A C 1
ATOM 1058 O O . GLY A 1 141 ? -8.858 -4.944 16.582 1.00 98.62 141 GLY A O 1
ATOM 1059 N N . GLU A 1 142 ? -8.138 -3.084 15.550 1.00 98.50 142 GLU A N 1
ATOM 1060 C CA . GLU A 1 142 ? -8.660 -2.144 16.553 1.00 98.50 142 GLU A CA 1
ATOM 1061 C C . GLU A 1 142 ? -10.181 -2.293 16.716 1.00 98.50 142 GLU A C 1
ATOM 1063 O O . GLU A 1 142 ? -10.681 -2.447 17.828 1.00 98.50 142 GLU A O 1
ATOM 1068 N N . LYS A 1 143 ? -10.927 -2.341 15.605 1.00 98.31 143 LYS A N 1
ATOM 1069 C CA . LYS A 1 143 ? -12.389 -2.502 15.636 1.00 98.31 143 LYS A CA 1
ATOM 1070 C C . LYS A 1 143 ? -12.831 -3.873 16.141 1.00 98.31 143 LYS A C 1
ATOM 1072 O O . LYS A 1 143 ? -13.864 -3.971 16.801 1.00 98.31 143 LYS A O 1
ATOM 1077 N N . GLU A 1 144 ? -12.081 -4.930 15.849 1.00 98.50 144 GLU A N 1
ATOM 1078 C CA . GLU A 1 144 ? -12.337 -6.261 16.404 1.00 98.50 144 GLU A CA 1
ATOM 1079 C C . GLU A 1 144 ? -12.136 -6.275 17.927 1.00 98.50 144 GLU A C 1
ATOM 1081 O O . GLU A 1 144 ? -12.982 -6.832 18.633 1.00 98.50 144 GLU A O 1
ATOM 1086 N N . SER A 1 145 ? -11.100 -5.598 18.440 1.00 98.44 145 SER A N 1
ATOM 1087 C CA . SER A 1 145 ? -10.894 -5.409 19.884 1.00 98.44 145 SER A CA 1
ATOM 1088 C C . SER A 1 145 ? -12.042 -4.620 20.517 1.00 98.44 145 SER A C 1
ATOM 1090 O O . SER A 1 145 ? -12.657 -5.113 21.461 1.00 98.44 145 SER A O 1
ATOM 1092 N N . ASP A 1 146 ? -12.417 -3.472 19.935 1.00 98.50 146 ASP A N 1
ATOM 1093 C CA . ASP A 1 146 ? -13.535 -2.640 20.410 1.00 98.50 146 ASP A CA 1
ATOM 1094 C C . ASP A 1 146 ? -14.824 -3.469 20.561 1.00 98.50 146 ASP A C 1
ATOM 1096 O O . ASP A 1 146 ? -15.574 -3.330 21.532 1.00 98.50 146 ASP A O 1
ATOM 1100 N N . VAL A 1 147 ? -15.104 -4.356 19.598 1.00 98.50 147 VAL A N 1
ATOM 1101 C CA . VAL A 1 147 ? -16.283 -5.232 19.625 1.00 98.50 147 VAL A CA 1
ATOM 1102 C C . VAL A 1 147 ? -16.207 -6.244 20.765 1.00 98.50 147 VAL A C 1
ATOM 1104 O O . VAL A 1 147 ? -17.230 -6.505 21.408 1.00 98.50 147 VAL A O 1
ATOM 1107 N N . VAL A 1 148 ? -15.040 -6.846 21.000 1.00 98.62 148 VAL A N 1
ATOM 1108 C CA . VAL A 1 148 ? -14.834 -7.798 22.101 1.00 98.62 148 VAL A CA 1
ATOM 1109 C C . VAL A 1 148 ? -15.013 -7.097 23.444 1.00 98.62 148 VAL A C 1
ATOM 1111 O O . VAL A 1 148 ? -15.804 -7.576 24.263 1.00 98.62 148 VAL A O 1
ATOM 1114 N N . ASP A 1 149 ? -14.377 -5.943 23.627 1.00 98.44 149 ASP A N 1
ATOM 1115 C CA . ASP A 1 149 ? -14.434 -5.157 24.860 1.00 98.44 149 ASP A CA 1
ATOM 1116 C C . ASP A 1 149 ? -15.866 -4.694 25.145 1.00 98.44 149 ASP A C 1
ATOM 1118 O O . ASP A 1 149 ? -16.431 -5.004 26.195 1.00 98.44 149 ASP A O 1
ATOM 1122 N N . THR A 1 150 ? -16.535 -4.098 24.154 1.00 98.44 150 THR A N 1
ATOM 1123 C CA . THR A 1 150 ? -17.926 -3.632 24.292 1.00 98.44 150 THR A CA 1
ATOM 1124 C C . THR A 1 150 ? -18.889 -4.783 24.618 1.00 98.44 150 THR A C 1
ATOM 1126 O O . THR A 1 150 ? -19.832 -4.628 25.402 1.00 98.44 150 THR A O 1
ATOM 1129 N N . LYS A 1 151 ? -18.684 -5.974 24.033 1.00 98.44 151 LYS A N 1
ATOM 1130 C CA . LYS A 1 151 ? -19.476 -7.171 24.372 1.00 98.44 151 LYS A CA 1
ATOM 1131 C C . LYS A 1 151 ? -19.192 -7.654 25.794 1.00 98.44 151 LYS A C 1
ATOM 1133 O O . LYS A 1 151 ? -20.132 -8.059 26.486 1.00 98.44 151 LYS A O 1
ATOM 1138 N N . GLY A 1 152 ? -17.930 -7.617 26.217 1.00 98.56 152 GLY A N 1
ATOM 1139 C CA . GLY A 1 152 ? -17.501 -7.916 27.580 1.00 98.56 152 GLY A CA 1
ATOM 1140 C C . GLY A 1 152 ? -18.192 -7.006 28.590 1.00 98.56 152 GLY A C 1
ATOM 1141 O O . GLY A 1 152 ? -18.887 -7.501 29.481 1.00 98.56 152 GLY A O 1
ATOM 1142 N N . ASP A 1 153 ? -18.107 -5.696 28.377 1.00 98.44 153 ASP A N 1
ATOM 1143 C CA . ASP A 1 153 ? -18.727 -4.672 29.216 1.00 98.44 153 ASP A CA 1
ATOM 1144 C C . ASP A 1 153 ? -20.238 -4.834 29.292 1.00 98.44 153 ASP A C 1
ATOM 1146 O O . ASP A 1 153 ? -20.812 -4.854 30.383 1.00 98.44 153 ASP A O 1
ATOM 1150 N N . LYS A 1 154 ? -20.903 -5.044 28.150 1.00 98.38 154 LYS A N 1
ATOM 1151 C CA . LYS A 1 154 ? -22.346 -5.302 28.117 1.00 98.38 154 LYS A CA 1
ATOM 1152 C C . LYS A 1 154 ? -22.725 -6.505 28.980 1.00 98.38 154 LYS A C 1
ATOM 1154 O O . LYS A 1 154 ? -23.726 -6.452 29.696 1.00 98.38 154 LYS A O 1
ATOM 1159 N N . ARG A 1 155 ? -21.956 -7.597 28.912 1.00 98.38 155 ARG A N 1
ATOM 1160 C CA . ARG A 1 155 ? -22.201 -8.799 29.721 1.00 98.38 155 ARG A CA 1
ATOM 1161 C C . ARG A 1 155 ? -22.020 -8.504 31.209 1.00 98.38 155 ARG A C 1
ATOM 1163 O O . ARG A 1 155 ? -22.899 -8.860 31.991 1.00 98.38 155 ARG A O 1
ATOM 1170 N N . THR A 1 156 ? -20.932 -7.834 31.582 1.00 98.44 156 THR A N 1
ATOM 1171 C CA . THR A 1 156 ? -20.646 -7.452 32.972 1.00 98.44 156 THR A CA 1
ATOM 1172 C C . THR A 1 156 ? -21.746 -6.552 33.529 1.00 98.44 156 THR A C 1
ATOM 1174 O O . THR A 1 156 ? -22.344 -6.878 34.551 1.00 98.44 156 THR A O 1
ATOM 1177 N N . LYS A 1 157 ? -22.109 -5.485 32.807 1.00 98.31 157 LYS A N 1
ATOM 1178 C CA . LYS A 1 157 ? -23.166 -4.543 33.206 1.00 98.31 157 LYS A CA 1
ATOM 1179 C C . LYS A 1 157 ? -24.536 -5.206 33.309 1.00 98.31 157 LYS A C 1
ATOM 1181 O O . LYS A 1 157 ? -25.299 -4.889 34.216 1.00 98.31 157 LYS A O 1
ATOM 1186 N N . LYS A 1 158 ? -24.847 -6.161 32.427 1.00 98.25 158 LYS A N 1
ATOM 1187 C CA . LYS A 1 158 ? -26.076 -6.958 32.536 1.00 98.25 158 LYS A CA 1
ATOM 1188 C C . LYS A 1 158 ? -26.091 -7.804 33.815 1.00 98.25 158 LYS A C 1
ATOM 1190 O O . LYS A 1 158 ? -27.122 -7.858 34.476 1.00 98.25 158 LYS A O 1
ATOM 1195 N N . GLY A 1 159 ? -24.967 -8.429 34.168 1.00 98.25 159 GLY A N 1
ATOM 1196 C CA . GLY A 1 159 ? -24.833 -9.182 35.418 1.00 98.25 159 GLY A CA 1
ATOM 1197 C C . GLY A 1 159 ? -24.967 -8.291 36.656 1.00 98.25 159 GLY A C 1
ATOM 1198 O O . GLY A 1 159 ? -25.715 -8.624 37.571 1.00 98.25 159 GLY A O 1
ATOM 1199 N N . GLU A 1 160 ? -24.311 -7.127 36.660 1.00 98.06 160 GLU A N 1
ATOM 1200 C CA . GLU A 1 160 ? -24.454 -6.123 37.725 1.00 98.06 160 GLU A CA 1
ATOM 1201 C C . GLU A 1 160 ? -25.914 -5.680 37.892 1.00 98.06 160 GLU A C 1
ATOM 1203 O O . GLU A 1 160 ? -26.422 -5.644 39.013 1.00 98.06 160 GLU A O 1
ATOM 1208 N N . LEU A 1 161 ? -26.608 -5.395 36.783 1.00 98.12 161 LEU A N 1
ATOM 1209 C CA . LEU A 1 161 ? -28.018 -5.011 36.797 1.00 98.12 161 LEU A CA 1
ATOM 1210 C C . LEU A 1 161 ? -28.900 -6.115 37.390 1.00 98.12 161 LEU A C 1
ATOM 1212 O O . LEU A 1 161 ? -29.761 -5.821 38.212 1.00 98.12 161 LEU A O 1
ATOM 1216 N N . GLU A 1 162 ? -28.683 -7.376 37.013 1.00 97.94 162 GLU A N 1
ATOM 1217 C CA . GLU A 1 162 ? -29.446 -8.505 37.557 1.00 97.94 162 GLU A CA 1
ATOM 1218 C C . GLU A 1 162 ? -29.249 -8.647 39.074 1.00 97.94 162 GLU A C 1
ATOM 1220 O O . GLU A 1 162 ? -30.214 -8.850 39.811 1.00 97.94 162 GLU A O 1
ATOM 1225 N N . VAL A 1 163 ? -28.015 -8.480 39.560 1.00 98.06 163 VAL A N 1
ATOM 1226 C CA . VAL A 1 163 ? -27.713 -8.501 41.000 1.00 98.06 163 VAL A CA 1
ATOM 1227 C C . VAL A 1 163 ? -28.403 -7.346 41.728 1.00 98.06 163 VAL A C 1
ATOM 1229 O O . VAL A 1 163 ? -28.937 -7.546 42.817 1.00 98.06 163 VAL A O 1
ATOM 1232 N N . ILE A 1 164 ? -28.410 -6.141 41.150 1.00 97.44 164 ILE A N 1
ATOM 1233 C CA . ILE A 1 164 ? -29.095 -4.981 41.739 1.00 97.44 164 ILE A CA 1
ATOM 1234 C C . ILE A 1 164 ? -30.609 -5.207 41.780 1.00 97.44 164 ILE A C 1
ATOM 1236 O O . ILE A 1 164 ? -31.226 -4.940 42.808 1.00 97.44 164 ILE A O 1
ATOM 1240 N N . MET A 1 165 ? -31.199 -5.736 40.705 1.00 97.12 165 MET A N 1
ATOM 1241 C CA . MET A 1 165 ? -32.628 -6.057 40.658 1.00 97.12 165 MET A CA 1
ATOM 1242 C C . MET A 1 165 ? -33.011 -7.081 41.731 1.00 97.12 165 MET A C 1
ATOM 1244 O O . MET A 1 165 ? -33.976 -6.858 42.453 1.00 97.12 165 MET A O 1
ATOM 1248 N N . LYS A 1 166 ? -32.210 -8.141 41.914 1.00 96.81 166 LYS A N 1
ATOM 1249 C CA . LYS A 1 166 ? -32.416 -9.122 42.994 1.00 96.81 166 LYS A CA 1
ATOM 1250 C C . LYS A 1 166 ? -32.329 -8.488 44.379 1.00 96.81 166 LYS A C 1
ATOM 1252 O O . LYS A 1 166 ? -33.208 -8.699 45.199 1.00 96.81 166 LYS A O 1
ATOM 1257 N N . LYS A 1 167 ? -31.328 -7.636 44.628 1.00 96.25 167 LYS A N 1
ATOM 1258 C CA . LYS A 1 167 ? -31.223 -6.903 45.903 1.00 96.25 167 LYS A CA 1
ATOM 1259 C C . LYS A 1 167 ? -32.438 -6.013 46.172 1.00 96.25 167 LYS A C 1
ATOM 1261 O O . LYS A 1 167 ? -32.839 -5.876 47.324 1.00 96.25 167 LYS A O 1
ATOM 1266 N N . LEU A 1 168 ? -32.992 -5.386 45.134 1.00 95.44 168 LEU A N 1
ATOM 1267 C CA . LEU A 1 168 ? -34.199 -4.569 45.252 1.00 95.44 168 LEU A CA 1
ATOM 1268 C C . LEU A 1 168 ? -35.418 -5.434 45.599 1.00 95.44 168 LEU A C 1
ATOM 1270 O O . LEU A 1 168 ? -36.196 -5.064 46.474 1.00 95.44 168 LEU A O 1
ATOM 1274 N N . GLU A 1 169 ? -35.555 -6.588 44.947 1.00 94.75 169 GLU A N 1
ATOM 1275 C CA . GLU A 1 169 ? -36.613 -7.563 45.217 1.00 94.75 169 GLU A CA 1
ATOM 1276 C C . GLU A 1 169 ? -36.510 -8.126 46.643 1.00 94.75 169 GLU A C 1
ATOM 1278 O O . GLU A 1 169 ? -37.484 -8.066 47.391 1.00 94.75 169 GLU A O 1
ATOM 1283 N N . ASP A 1 170 ? -35.320 -8.543 47.077 1.00 94.44 170 ASP A N 1
ATOM 1284 C CA . ASP A 1 170 ? -35.069 -9.040 48.436 1.00 94.44 170 ASP A CA 1
ATOM 1285 C C . ASP A 1 170 ? -35.386 -7.977 49.506 1.00 94.44 170 ASP A C 1
ATOM 1287 O O . ASP A 1 170 ? -35.936 -8.279 50.568 1.00 94.44 170 ASP A O 1
ATOM 1291 N N . ALA A 1 171 ? -35.071 -6.705 49.233 1.00 94.12 171 ALA A N 1
ATOM 1292 C CA . ALA A 1 171 ? -35.371 -5.596 50.136 1.00 94.12 171 ALA A CA 1
ATOM 1293 C C . ALA A 1 171 ? -36.862 -5.209 50.148 1.00 94.12 171 ALA A C 1
ATOM 1295 O O . ALA A 1 171 ? -37.340 -4.676 51.155 1.00 94.12 171 ALA A O 1
ATOM 1296 N N . SER A 1 172 ? -37.602 -5.481 49.065 1.00 93.12 172 SER A N 1
ATOM 1297 C CA . SER A 1 172 ? -38.993 -5.039 48.887 1.00 93.12 172 SER A CA 1
ATOM 1298 C C . SER A 1 172 ? -39.909 -5.519 50.012 1.00 93.12 172 SER A C 1
ATOM 1300 O O . SER A 1 172 ? -40.631 -4.712 50.592 1.00 93.12 172 SER A O 1
ATOM 1302 N N . THR A 1 173 ? -39.790 -6.789 50.411 1.00 91.12 173 THR A N 1
ATOM 1303 C CA . THR A 1 173 ? -40.622 -7.389 51.468 1.00 91.12 173 THR A CA 1
ATOM 1304 C C . THR A 1 173 ? -40.385 -6.701 52.815 1.00 91.12 173 THR A C 1
ATOM 1306 O O . THR A 1 173 ? -41.321 -6.427 53.566 1.00 91.12 173 THR A O 1
ATOM 1309 N N . GLY A 1 174 ? -39.125 -6.377 53.127 1.00 91.88 174 GLY A N 1
ATOM 1310 C CA . GLY A 1 174 ? -38.773 -5.646 54.343 1.00 91.88 174 GLY A CA 1
ATOM 1311 C C . GLY A 1 174 ? -39.322 -4.220 54.325 1.00 91.88 174 GLY A C 1
ATOM 1312 O O . GLY A 1 174 ? -39.933 -3.777 55.300 1.00 91.88 174 GLY A O 1
ATOM 1313 N N . CYS A 1 175 ? -39.153 -3.515 53.204 1.00 92.38 175 CYS A N 1
ATOM 1314 C CA . CYS A 1 175 ? -39.711 -2.180 53.014 1.00 92.38 175 CYS A CA 1
ATOM 1315 C C . CYS A 1 175 ? -41.240 -2.177 53.148 1.00 92.38 175 CYS A C 1
ATOM 1317 O O . CYS A 1 175 ? -41.751 -1.357 53.907 1.00 92.38 175 CYS A O 1
ATOM 1319 N N . GLU A 1 176 ? -41.948 -3.110 52.500 1.00 93.50 176 GLU A N 1
ATOM 1320 C CA . GLU A 1 176 ? -43.409 -3.271 52.583 1.00 93.50 176 GLU A CA 1
ATOM 1321 C C . GLU A 1 176 ? -43.892 -3.582 53.998 1.00 93.50 176 GLU A C 1
ATOM 1323 O O . GLU A 1 176 ? -44.895 -3.026 54.462 1.00 93.50 176 GLU A O 1
ATOM 1328 N N . PHE A 1 177 ? -43.163 -4.440 54.717 1.00 92.62 177 PHE A N 1
ATOM 1329 C CA . PHE A 1 177 ? -43.466 -4.726 56.110 1.00 92.62 177 PHE A CA 1
ATOM 1330 C C . PHE A 1 177 ? -43.414 -3.445 56.946 1.00 92.62 177 PHE A C 1
ATOM 1332 O O . PHE A 1 177 ? -44.347 -3.171 57.705 1.00 92.62 177 PHE A O 1
ATOM 1339 N N . PHE A 1 178 ? -42.364 -2.631 56.803 1.00 91.62 178 PHE A N 1
ATOM 1340 C CA . PHE A 1 178 ? -42.258 -1.381 57.550 1.00 91.62 178 PHE A CA 1
ATOM 1341 C C . PHE A 1 178 ? -43.296 -0.347 57.114 1.00 91.62 178 PHE A C 1
ATOM 1343 O O . PHE A 1 178 ? -43.935 0.231 57.990 1.00 91.62 178 PHE A O 1
ATOM 1350 N N . THR A 1 179 ? -43.528 -0.128 55.818 1.00 93.00 179 THR A N 1
ATOM 1351 C CA . THR A 1 179 ? -44.537 0.845 55.359 1.00 93.00 179 THR A CA 1
ATOM 1352 C C . THR A 1 179 ? -45.944 0.478 55.817 1.00 93.00 179 THR A C 1
ATOM 1354 O O . THR A 1 179 ? -46.686 1.361 56.246 1.00 93.00 179 THR A O 1
ATOM 1357 N N . THR A 1 180 ? -46.298 -0.808 55.817 1.00 93.62 180 THR A N 1
ATOM 1358 C CA . THR A 1 180 ? -47.636 -1.262 56.226 1.00 93.62 180 THR A CA 1
ATOM 1359 C C . THR A 1 180 ? -47.807 -1.273 57.747 1.00 93.62 180 THR A C 1
ATOM 1361 O O . THR A 1 180 ? -48.851 -0.872 58.262 1.00 93.62 180 THR A O 1
ATOM 1364 N N . ASN A 1 181 ? -46.786 -1.698 58.502 1.00 93.88 181 ASN A N 1
ATOM 1365 C CA . ASN A 1 181 ? -46.908 -1.881 59.953 1.00 93.88 181 ASN A CA 1
ATOM 1366 C C . ASN A 1 181 ? -46.518 -0.645 60.771 1.00 93.88 181 ASN A C 1
ATOM 1368 O O . ASN A 1 181 ? -46.915 -0.537 61.933 1.00 93.88 181 ASN A O 1
ATOM 1372 N N . TYR A 1 182 ? -45.747 0.296 60.218 1.00 95.00 182 TYR A N 1
ATOM 1373 C CA . TYR A 1 182 ? -45.299 1.478 60.957 1.00 95.00 182 TYR A CA 1
ATOM 1374 C C . TYR A 1 182 ? -46.453 2.314 61.538 1.00 95.00 182 TYR A C 1
ATOM 1376 O O . TYR A 1 182 ? -46.374 2.627 62.728 1.00 95.00 182 TYR A O 1
ATOM 1384 N N . PRO A 1 183 ? -47.552 2.612 60.810 1.00 93.75 183 PRO A N 1
ATOM 1385 C CA . PRO A 1 183 ? -48.679 3.359 61.375 1.00 93.75 183 PRO A CA 1
ATOM 1386 C C . PRO A 1 183 ? -49.331 2.652 62.571 1.00 93.75 183 PRO A C 1
ATOM 1388 O O . PRO A 1 183 ? -49.613 3.288 63.589 1.00 93.75 183 PRO A O 1
ATOM 1391 N N . LEU A 1 184 ? -49.518 1.329 62.487 1.00 91.50 184 LEU A N 1
ATOM 1392 C CA . LEU A 1 184 ? -50.062 0.529 63.588 1.00 91.50 184 LEU A CA 1
ATOM 1393 C C . LEU A 1 184 ? -49.120 0.541 64.798 1.00 91.50 184 LEU A C 1
ATOM 1395 O O . LEU A 1 184 ? -49.558 0.763 65.924 1.00 91.50 18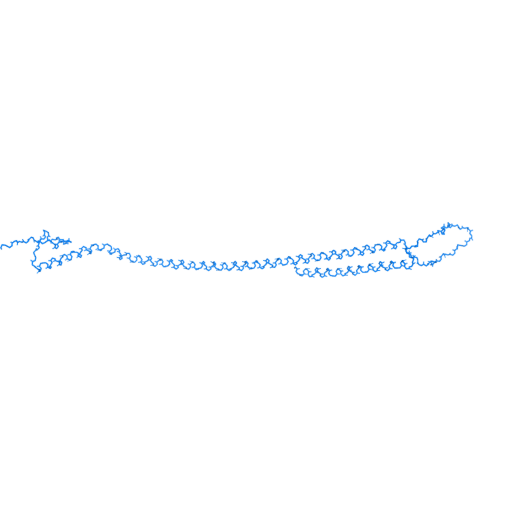4 LEU A O 1
ATOM 1399 N N . ARG A 1 185 ? -47.815 0.352 64.573 1.00 92.75 185 ARG A N 1
ATOM 1400 C CA . ARG A 1 185 ? -46.804 0.396 65.641 1.00 92.75 185 ARG A CA 1
ATOM 1401 C C . ARG A 1 185 ? -46.725 1.768 66.298 1.00 92.75 185 ARG A C 1
ATOM 1403 O O . ARG A 1 185 ? -46.588 1.836 67.515 1.00 92.75 185 ARG A O 1
ATOM 1410 N N . LEU A 1 186 ? -46.828 2.843 65.517 1.00 93.56 186 LEU A N 1
ATOM 1411 C CA . LEU A 1 186 ? -46.855 4.212 66.023 1.00 93.56 186 LEU A CA 1
ATOM 1412 C C . LEU A 1 186 ? -48.087 4.436 66.903 1.00 93.56 186 LEU A C 1
ATOM 1414 O O . LEU A 1 186 ? -47.950 4.932 68.018 1.00 93.56 186 LEU A O 1
ATOM 1418 N N . LYS A 1 187 ? -49.267 3.990 66.451 1.00 90.81 187 LYS A N 1
ATOM 1419 C CA . LYS A 1 187 ? -50.500 4.045 67.245 1.00 90.81 187 LYS A CA 1
ATOM 1420 C C . LYS A 1 187 ? -50.364 3.264 68.556 1.00 90.81 187 LYS A C 1
ATOM 1422 O O . LYS A 1 187 ? -50.663 3.813 69.610 1.00 90.81 187 LYS A O 1
ATOM 1427 N N . ASN A 1 188 ? -49.878 2.024 68.507 1.00 91.12 188 ASN A N 1
ATOM 1428 C CA . ASN A 1 188 ? -49.710 1.183 69.697 1.00 91.12 188 ASN A CA 1
ATOM 1429 C C . ASN A 1 188 ? -48.684 1.768 70.675 1.00 91.12 188 ASN A C 1
ATOM 1431 O O . ASN A 1 188 ? -48.924 1.767 71.877 1.00 91.12 188 ASN A O 1
ATOM 1435 N N . ARG A 1 189 ? -47.576 2.328 70.172 1.00 92.75 189 ARG A N 1
ATOM 1436 C CA . ARG A 1 189 ? -46.586 3.020 71.006 1.00 92.75 189 ARG A CA 1
ATOM 1437 C C . ARG A 1 189 ? -47.176 4.257 71.674 1.00 92.75 189 ARG A C 1
ATOM 1439 O O . ARG A 1 189 ? -46.894 4.490 72.840 1.00 92.75 189 ARG A O 1
ATOM 1446 N N . GLN A 1 190 ? -47.992 5.036 70.965 1.00 91.06 190 GLN A N 1
ATOM 1447 C CA . GLN A 1 190 ? -48.657 6.186 71.575 1.00 91.06 190 GLN A CA 1
ATOM 1448 C C . GLN A 1 190 ? -49.614 5.742 72.688 1.00 91.06 190 GLN A C 1
ATOM 1450 O O . GLN A 1 190 ? -49.608 6.332 73.759 1.00 91.06 190 GLN A O 1
ATOM 1455 N N . VAL A 1 191 ? -50.364 4.655 72.478 1.00 89.50 191 VAL A N 1
ATOM 1456 C CA . VAL A 1 191 ? -51.218 4.058 73.521 1.00 89.50 191 VAL A CA 1
ATOM 1457 C C . VAL A 1 191 ? -50.400 3.576 74.724 1.00 89.50 191 VAL A C 1
ATOM 1459 O O . VAL A 1 191 ? -50.818 3.773 75.861 1.00 89.50 191 VAL A O 1
ATOM 1462 N N . GLU A 1 192 ? -49.236 2.966 74.500 1.00 89.81 192 GLU A N 1
ATOM 1463 C CA . GLU A 1 192 ? -48.331 2.535 75.571 1.00 89.81 192 GLU A CA 1
ATOM 1464 C C . GLU A 1 192 ? -47.783 3.727 76.370 1.00 89.81 192 GLU A C 1
ATOM 1466 O O . GLU A 1 192 ? -47.832 3.706 77.599 1.00 89.81 192 GLU A O 1
ATOM 1471 N N . ILE A 1 193 ? -47.328 4.788 75.690 1.00 89.88 193 ILE A N 1
ATOM 1472 C CA . ILE A 1 193 ? -46.869 6.038 76.321 1.00 89.88 193 ILE A CA 1
ATOM 1473 C C . ILE A 1 193 ? -47.986 6.631 77.181 1.00 89.88 193 ILE A C 1
ATOM 1475 O O . ILE A 1 193 ? -47.777 6.886 78.365 1.00 89.88 193 ILE A O 1
ATOM 1479 N N . ASP A 1 194 ? -49.183 6.768 76.620 1.00 87.69 194 ASP A N 1
ATOM 1480 C CA . ASP A 1 194 ? -50.351 7.280 77.328 1.00 87.69 194 ASP A CA 1
ATOM 1481 C C . ASP A 1 194 ? -50.704 6.403 78.547 1.00 87.69 194 ASP A C 1
ATOM 1483 O O . ASP A 1 194 ? -51.022 6.898 79.631 1.00 87.69 194 ASP A O 1
ATOM 1487 N N . GLY A 1 195 ? -50.617 5.079 78.405 1.00 85.25 195 GLY A N 1
ATOM 1488 C CA . GLY A 1 195 ? -50.808 4.129 79.500 1.00 85.25 195 GLY A CA 1
ATOM 1489 C C . GLY A 1 195 ? -49.799 4.327 80.634 1.00 85.25 195 GLY A C 1
ATOM 1490 O O . GLY A 1 195 ? -50.187 4.364 81.806 1.00 85.25 195 GLY A O 1
ATOM 1491 N N . LEU A 1 196 ? -48.520 4.506 80.296 1.00 88.75 196 LEU A N 1
ATOM 1492 C CA . LEU A 1 196 ? -47.446 4.767 81.257 1.00 88.75 196 LEU A CA 1
ATOM 1493 C C . LEU A 1 196 ? -47.610 6.127 81.946 1.00 88.75 196 LEU A C 1
ATOM 1495 O O . LEU A 1 196 ? -47.451 6.217 83.165 1.00 88.75 196 LEU A O 1
ATOM 1499 N N . GLU A 1 197 ? -47.975 7.175 81.207 1.00 86.75 197 GLU A N 1
ATOM 1500 C CA . GLU A 1 197 ? -48.258 8.500 81.769 1.00 86.75 197 GLU A CA 1
ATOM 1501 C C . GLU A 1 197 ? -49.441 8.460 82.737 1.00 86.75 197 G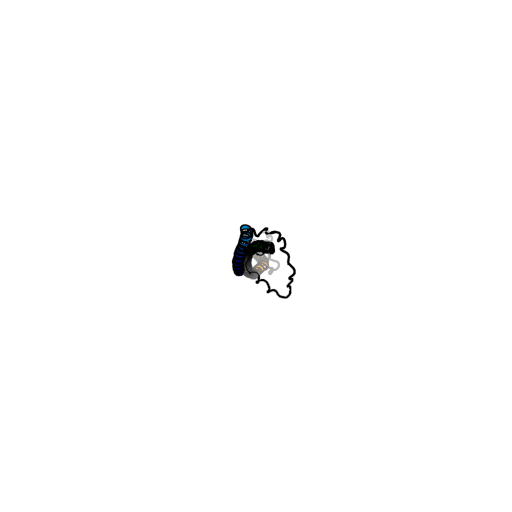LU A C 1
ATOM 1503 O O . GLU A 1 197 ? -49.360 8.989 83.849 1.00 86.75 197 GLU A O 1
ATOM 1508 N N . LYS A 1 198 ? -50.515 7.760 82.361 1.00 84.31 198 LYS A N 1
ATOM 1509 C CA . LYS A 1 198 ? -51.672 7.544 83.229 1.00 84.31 198 LYS A CA 1
ATOM 1510 C C . LYS A 1 198 ? -51.288 6.783 84.498 1.00 84.31 198 LYS A C 1
ATOM 1512 O O . LYS A 1 198 ? -51.664 7.203 85.591 1.00 84.31 198 LYS A O 1
ATOM 1517 N N . ALA A 1 199 ? -50.520 5.698 84.384 1.00 85.75 199 ALA A N 1
ATOM 1518 C CA . ALA A 1 199 ? -50.049 4.931 85.538 1.00 85.75 199 ALA A CA 1
ATOM 1519 C C . ALA A 1 199 ? -49.190 5.789 86.482 1.00 85.75 199 ALA A C 1
ATOM 1521 O O . ALA A 1 199 ? -49.404 5.782 87.696 1.00 85.75 199 ALA A O 1
ATOM 1522 N N . LYS A 1 200 ? -48.274 6.593 85.928 1.00 86.75 200 LYS A N 1
ATOM 1523 C CA . LYS A 1 200 ? -47.470 7.555 86.690 1.00 86.75 200 LYS A CA 1
ATOM 1524 C C . LYS A 1 200 ? -48.349 8.567 87.426 1.00 86.75 200 LYS A C 1
ATOM 1526 O O . LYS A 1 200 ? -48.146 8.790 88.616 1.00 86.75 200 LYS A O 1
ATOM 1531 N N . ALA A 1 201 ? -49.337 9.148 86.752 1.00 84.44 201 ALA A N 1
ATOM 1532 C CA . ALA A 1 201 ? -50.247 10.113 87.357 1.00 84.44 201 ALA A CA 1
ATOM 1533 C C . ALA A 1 201 ? -51.090 9.495 88.489 1.00 84.44 201 ALA A C 1
ATOM 1535 O O . ALA A 1 201 ? -51.269 10.135 89.524 1.00 84.44 201 ALA A O 1
ATOM 1536 N N . ILE A 1 202 ? -51.544 8.241 88.349 1.00 82.81 202 ILE A N 1
ATOM 1537 C CA . ILE A 1 202 ? -52.227 7.504 89.432 1.00 82.81 202 ILE A CA 1
ATOM 1538 C C . ILE A 1 202 ? -51.311 7.370 90.654 1.00 82.81 202 ILE A C 1
ATOM 1540 O O . ILE A 1 202 ? -51.735 7.669 91.769 1.00 82.81 202 ILE A O 1
ATOM 1544 N N . LEU A 1 203 ? -50.048 6.974 90.457 1.00 84.62 203 LEU A N 1
ATOM 1545 C CA . LEU A 1 203 ? -49.066 6.867 91.546 1.00 84.62 203 LEU A CA 1
ATOM 1546 C C . LEU A 1 203 ? -48.767 8.222 92.213 1.00 84.62 203 LEU A C 1
ATOM 1548 O O . LEU A 1 203 ? -48.390 8.259 93.379 1.00 84.62 203 LEU A O 1
ATOM 1552 N N . GLN A 1 204 ? -48.969 9.330 91.496 1.00 86.62 204 GLN A N 1
ATOM 1553 C CA . GLN A 1 204 ? -48.857 10.699 92.011 1.00 86.62 204 GLN A CA 1
ATOM 1554 C C . GLN A 1 204 ? -50.163 11.238 92.629 1.00 86.62 204 GLN A C 1
ATOM 1556 O O . GLN A 1 204 ? -50.209 12.397 93.034 1.00 86.62 204 GLN A O 1
ATOM 1561 N N . GLY A 1 205 ? -51.215 10.417 92.733 1.00 82.00 205 GLY A N 1
ATOM 1562 C CA . GLY A 1 205 ? -52.475 10.766 93.397 1.00 82.00 205 GLY A CA 1
ATOM 1563 C C . GLY A 1 205 ? -53.581 11.297 92.479 1.00 82.00 205 GLY A C 1
ATOM 1564 O O . GLY A 1 205 ? -54.607 11.760 92.976 1.00 82.00 205 GLY A O 1
ATOM 1565 N N . ALA A 1 206 ? -53.418 11.235 91.153 1.00 79.12 206 ALA A N 1
ATOM 1566 C CA . ALA A 1 206 ? -54.471 11.616 90.213 1.00 79.12 206 ALA A CA 1
ATOM 1567 C C . ALA A 1 206 ? -55.571 10.542 90.114 1.00 79.12 206 ALA A C 1
ATOM 1569 O O . ALA A 1 206 ? -55.296 9.341 90.073 1.00 79.12 206 ALA A O 1
ATOM 1570 N N . ALA A 1 207 ? -56.829 10.978 90.004 1.00 74.75 207 ALA A N 1
ATOM 1571 C CA . ALA A 1 207 ? -57.979 10.109 89.760 1.00 74.75 207 ALA A CA 1
ATOM 1572 C C . ALA A 1 207 ? -58.453 10.241 88.304 1.00 74.75 207 ALA A C 1
ATOM 1574 O O . ALA A 1 207 ? -58.634 11.344 87.790 1.00 74.75 207 ALA A O 1
ATOM 1575 N N . PHE A 1 208 ? -58.691 9.111 87.638 1.00 72.75 208 PHE A N 1
ATOM 1576 C CA . PHE A 1 208 ? -59.158 9.060 86.250 1.00 72.75 208 PHE A CA 1
ATOM 1577 C C . PHE A 1 208 ? -60.595 8.550 86.174 1.00 72.75 208 PHE A C 1
ATOM 1579 O O . PHE A 1 208 ? -61.012 7.719 86.982 1.00 72.75 208 PHE A O 1
ATOM 1586 N N . ALA A 1 209 ? -61.357 9.036 85.193 1.00 69.50 209 ALA A N 1
ATOM 1587 C CA . ALA A 1 209 ? -62.720 8.568 84.979 1.00 69.50 209 ALA A CA 1
ATOM 1588 C C . ALA A 1 209 ? -62.706 7.098 84.518 1.00 69.50 209 ALA A C 1
ATOM 1590 O O . ALA A 1 209 ? -61.869 6.703 83.699 1.00 69.50 209 ALA A O 1
ATOM 1591 N N . LYS A 1 210 ? -63.633 6.276 85.034 1.00 66.75 210 LYS A N 1
ATOM 1592 C CA . LYS A 1 210 ? -63.856 4.936 84.473 1.00 66.75 210 LYS A CA 1
ATOM 1593 C C . LYS A 1 210 ? -64.436 5.093 83.061 1.00 66.75 210 LYS A C 1
ATOM 1595 O O . LYS A 1 210 ? -65.376 5.874 82.902 1.00 66.75 210 LYS A O 1
ATOM 1600 N N . PRO A 1 211 ? -63.908 4.383 82.048 1.00 65.94 211 PRO A N 1
ATOM 1601 C CA . PRO A 1 211 ? -64.516 4.385 80.724 1.00 65.94 211 PRO A CA 1
ATOM 1602 C C . PRO A 1 211 ? -65.945 3.827 80.804 1.00 65.94 211 PRO A C 1
ATOM 1604 O O . PRO A 1 211 ? -66.229 2.952 81.621 1.00 65.94 211 PRO A O 1
ATOM 1607 N N . ALA A 1 212 ? -66.842 4.351 79.964 1.00 68.44 212 ALA A N 1
ATOM 1608 C CA . ALA A 1 212 ? -68.251 3.943 79.924 1.00 68.44 212 ALA A CA 1
ATOM 1609 C C . ALA A 1 212 ? -68.440 2.476 79.488 1.00 68.44 212 ALA A C 1
ATOM 1611 O O . ALA A 1 212 ? -69.408 1.837 79.888 1.00 68.44 212 ALA A O 1
ATOM 1612 N N . ASP A 1 213 ? -67.497 1.950 78.707 1.00 69.81 213 ASP A N 1
ATOM 1613 C CA . ASP A 1 213 ? -67.410 0.543 78.327 1.00 69.81 213 ASP A CA 1
ATOM 1614 C C . ASP A 1 213 ? -66.118 -0.057 78.920 1.00 69.81 213 ASP A C 1
ATOM 1616 O O . ASP A 1 213 ? -65.025 0.417 78.580 1.00 69.81 213 ASP A O 1
ATOM 1620 N N . PRO A 1 214 ? -66.213 -1.075 79.801 1.00 69.38 214 PRO A N 1
ATOM 1621 C CA . PRO A 1 214 ? -65.059 -1.767 80.375 1.00 69.38 214 PRO A CA 1
ATOM 1622 C C . PRO A 1 214 ? -64.138 -2.427 79.340 1.00 69.38 214 PRO A C 1
ATOM 1624 O O . PRO A 1 214 ? -62.964 -2.628 79.636 1.00 69.38 214 PRO A O 1
ATOM 1627 N N . ASN A 1 215 ? -64.650 -2.748 78.147 1.00 72.38 215 ASN A N 1
ATOM 1628 C CA . ASN A 1 215 ? -63.916 -3.438 77.084 1.00 72.38 215 ASN A CA 1
ATOM 1629 C C . ASN A 1 215 ? -63.366 -2.487 76.007 1.00 72.38 215 ASN A C 1
ATOM 1631 O O . ASN A 1 215 ? -62.831 -2.942 74.995 1.00 72.38 215 ASN A O 1
ATOM 1635 N N . ARG A 1 216 ? -63.486 -1.165 76.185 1.00 77.06 216 ARG A N 1
ATOM 1636 C CA . ARG A 1 216 ? -62.981 -0.191 75.208 1.00 77.06 216 ARG A CA 1
ATOM 1637 C C . ARG A 1 216 ? -61.451 -0.193 75.179 1.00 77.06 216 ARG A C 1
ATOM 1639 O O . ARG A 1 216 ? -60.807 0.124 76.177 1.00 77.06 216 ARG A O 1
ATOM 1646 N N . GLU A 1 217 ? -60.882 -0.422 73.997 1.00 71.19 217 GLU A N 1
ATOM 1647 C CA . GLU A 1 217 ? -59.448 -0.244 73.755 1.00 71.19 217 GLU A CA 1
ATOM 1648 C C . GLU A 1 217 ? -59.004 1.203 74.026 1.00 71.19 217 GLU A C 1
ATOM 1650 O O . GLU A 1 217 ? -59.674 2.169 73.637 1.00 71.19 217 GLU A O 1
ATOM 1655 N N . MET A 1 218 ? -57.854 1.351 74.686 1.00 71.56 218 MET A N 1
ATOM 1656 C CA . MET A 1 218 ? -57.237 2.649 74.945 1.00 71.56 218 MET A CA 1
ATOM 1657 C C . MET A 1 218 ? -56.755 3.256 73.621 1.00 71.56 218 MET A C 1
ATOM 1659 O O . MET A 1 218 ? -56.102 2.595 72.814 1.00 71.56 218 MET A O 1
ATOM 1663 N N . LYS A 1 219 ? -57.124 4.511 73.370 1.00 79.19 219 LYS A N 1
ATOM 1664 C CA . LYS A 1 219 ? -56.773 5.262 72.163 1.00 79.19 219 LYS A CA 1
ATOM 1665 C C . LYS A 1 219 ? -55.708 6.314 72.485 1.00 79.19 219 LYS A C 1
ATOM 1667 O O . LYS A 1 219 ? -55.683 6.807 73.613 1.00 79.19 219 LYS A O 1
ATOM 1672 N N . PRO A 1 220 ? -54.881 6.701 71.496 1.00 78.50 220 PRO A N 1
ATOM 1673 C CA . PRO A 1 220 ? -54.010 7.864 71.625 1.00 78.50 220 PRO A CA 1
ATOM 1674 C C . PRO A 1 220 ? -54.771 9.101 72.137 1.00 78.50 220 PRO A C 1
ATOM 1676 O O . PRO A 1 220 ? -55.822 9.437 71.591 1.00 78.50 220 PRO A O 1
ATOM 1679 N N . GLY A 1 221 ? -54.243 9.763 73.164 1.00 71.44 221 GLY A N 1
ATOM 1680 C CA . GLY A 1 221 ? -54.817 10.906 73.877 1.00 71.44 221 GLY A CA 1
ATOM 1681 C C . GLY A 1 221 ? -55.615 10.563 75.144 1.00 71.44 221 GLY A C 1
ATOM 1682 O O . GLY A 1 221 ? -55.938 11.468 75.914 1.00 71.44 221 GLY A O 1
ATOM 1683 N N . ASP A 1 222 ? -55.918 9.288 75.418 1.00 70.75 222 ASP A N 1
ATOM 1684 C CA . ASP A 1 222 ? -56.778 8.902 76.551 1.00 70.75 222 ASP A CA 1
ATOM 1685 C C . ASP A 1 222 ? -56.130 9.152 77.935 1.00 70.75 222 ASP A C 1
ATOM 1687 O O . ASP A 1 222 ? -56.833 9.169 78.951 1.00 70.75 222 ASP A O 1
ATOM 1691 N N . ALA A 1 223 ? -54.809 9.364 78.006 1.00 65.19 223 ALA A N 1
ATOM 1692 C CA . ALA A 1 223 ? -54.098 9.706 79.245 1.00 65.19 223 ALA A CA 1
ATOM 1693 C C . ALA A 1 223 ? -54.465 11.082 79.818 1.00 65.19 223 ALA A C 1
ATOM 1695 O O . ALA A 1 223 ? -54.349 11.291 81.024 1.00 65.19 223 ALA A O 1
ATOM 1696 N N . LEU A 1 224 ? -54.940 12.014 78.984 1.00 62.94 224 LEU A N 1
ATOM 1697 C CA . LEU A 1 224 ? -55.314 13.367 79.412 1.00 62.94 224 LEU A CA 1
ATOM 1698 C C . LEU A 1 224 ? -56.739 13.468 79.978 1.00 62.94 224 LEU A C 1
ATOM 1700 O O . LEU A 1 224 ? -57.119 14.512 80.505 1.00 62.94 224 LEU A O 1
ATOM 1704 N N . LEU A 1 225 ? -57.532 12.395 79.917 1.00 64.75 225 LEU A N 1
ATOM 1705 C CA . LEU A 1 225 ? -58.911 12.368 80.415 1.00 64.75 225 LEU A CA 1
ATOM 1706 C C . LEU A 1 225 ? -58.951 12.128 81.936 1.00 64.75 225 LEU A C 1
ATOM 1708 O O . LEU A 1 225 ? -59.433 11.098 82.419 1.00 64.75 225 LEU A O 1
ATOM 1712 N N . GLN A 1 226 ? -58.407 13.073 82.707 1.00 58.78 226 GLN A N 1
ATOM 1713 C CA . GLN A 1 226 ? -58.514 13.077 84.170 1.00 58.78 226 GLN A CA 1
ATOM 1714 C C . GLN A 1 226 ? -59.982 13.195 84.599 1.00 58.78 226 GLN A C 1
ATOM 1716 O O . GLN A 1 226 ? -60.778 13.889 83.963 1.00 58.78 226 GLN A O 1
ATOM 1721 N N . ALA A 1 227 ? -60.361 12.509 85.685 1.00 58.09 227 ALA A N 1
ATOM 1722 C CA . ALA A 1 227 ? -61.668 12.750 86.282 1.00 58.09 227 ALA A CA 1
ATOM 1723 C C . ALA A 1 227 ? -61.703 14.202 86.780 1.00 58.09 227 ALA A C 1
ATOM 1725 O O . ALA A 1 227 ? -60.694 14.670 87.317 1.00 58.09 227 ALA A O 1
ATOM 1726 N N . PRO A 1 228 ? -62.836 14.916 86.660 1.00 52.94 228 PRO A N 1
ATOM 1727 C CA . PRO A 1 228 ? -62.974 16.194 87.341 1.00 52.94 228 PRO A CA 1
ATOM 1728 C C . PRO A 1 228 ? -62.661 15.970 88.823 1.00 52.94 228 PRO A C 1
ATOM 1730 O O . PRO A 1 228 ? -63.211 15.043 89.429 1.00 52.94 228 PRO A O 1
ATOM 1733 N N . GLN A 1 229 ? -61.746 16.767 89.389 1.00 49.97 229 GLN A N 1
ATOM 1734 C CA . GLN A 1 229 ? -61.448 16.718 90.819 1.00 49.97 229 GLN A CA 1
ATOM 1735 C C . GLN A 1 229 ? -62.782 16.801 91.564 1.00 49.97 229 GLN A C 1
ATOM 1737 O O . GLN A 1 229 ? -63.487 17.809 91.480 1.00 49.97 229 GLN A O 1
ATOM 1742 N N . ARG A 1 230 ? -63.164 15.729 92.270 1.00 50.31 230 ARG A N 1
ATOM 1743 C CA . ARG A 1 230 ? -64.235 15.836 93.257 1.00 50.31 230 ARG A CA 1
ATOM 1744 C C . ARG A 1 230 ? -63.730 16.846 94.271 1.00 50.31 230 ARG A C 1
ATOM 1746 O O . ARG A 1 230 ? -62.767 16.554 94.974 1.00 50.31 230 ARG A O 1
ATOM 1753 N N . ALA A 1 231 ? -64.350 18.023 94.291 1.00 42.56 231 ALA A N 1
ATOM 1754 C CA . ALA A 1 231 ? -64.141 19.007 95.335 1.00 42.56 231 ALA A CA 1
ATOM 1755 C C . ALA A 1 231 ? -64.243 18.277 96.678 1.00 42.56 231 ALA A C 1
ATOM 1757 O O . ALA A 1 231 ? -65.301 17.737 97.018 1.00 42.56 231 ALA A O 1
ATOM 1758 N N . LEU A 1 232 ? -63.109 18.182 97.372 1.00 39.19 232 LEU A N 1
ATOM 1759 C CA . LEU A 1 232 ? -63.055 17.754 98.759 1.00 39.19 232 LEU A CA 1
ATOM 1760 C C . LEU A 1 232 ? -63.962 18.720 99.528 1.00 39.19 232 LEU A C 1
ATOM 1762 O O . LEU A 1 232 ? -63.702 19.923 99.556 1.00 39.19 232 LEU A O 1
ATOM 1766 N N . ARG A 1 233 ? -65.074 18.197 100.049 1.00 35.53 233 ARG A N 1
ATOM 1767 C CA . ARG A 1 233 ? -65.731 18.790 101.212 1.00 35.53 233 ARG A CA 1
ATOM 1768 C C . ARG A 1 233 ? -64.923 18.431 102.446 1.00 35.53 233 ARG A C 1
ATOM 1770 O O . ARG A 1 233 ? -64.430 17.280 102.478 1.00 35.53 233 ARG A O 1
#

Radius of gyration: 69.74 Å; Cα contacts (8 Å, |Δi|>4): 70; chains: 1; bounding box: 113×32×204 Å

pLDDT: mean 83.78, std 17.83, range [35.53, 98.62]

Mean predicted aligned error: 15.36 Å

Foldseek 3Di:
DVVVLVVVVVVLVVVLVVLVVVLVVLVVVLVVLVCVCVVVVLLDPPPVCPPPDPPPDDDDPPDDDPDDDDPPPDDDNDDNVCSVVSSVVSVVVSVVSVVVSVVSVVVSVVVVVVCVVVVVVVVVVVVVVVVVVVVVVVVVVVVVVVVVVVVVVVVVVVVVVVVVVVVCVVCVVVVVCCVVCVVVVVFVVLQVVLVVLLVVVVVVPFAADDDPDVPDDRGRPRSVRTDDPPPDD

Organism: NCBI:txid141414

Secondary structure (DSSP, 8-state):
-HHHHHHHHHHHHHHHHHHHHHHHHHHHHHHHHHHHHHHTT-TT----------------TTSPPPPPPPTT-S-----HHHHHHHHHHHHHHHHHHHHHHHHHHHHHHHHHHHHHHHHHHHHHHHHHHHHHHHHHHHHHHHHHHHHHHHHHHHHHHHHHHHHHHHHHHHHHHHHHHHHHHHHHHHHHHHHHHHHHHHHHHHHTT--BPPPSSTTPPP-TTGGG-BPP-----